Protein AF-A0A7Y2GEB4-F1 (afdb_monomer)

pLDDT: mean 94.74, std 4.25, range [59.28, 98.81]

Foldseek 3Di:
DKWAFPVRQKIKDWDWFQQDPPDPVCVVVVVPGSLQFTFTWIWMDHDPTFTFTDTHGNVQFDDDPAKTTGHPWIWGDPVFKIKTFDFTFTDPPDTDTWTDIKIKGALAFAPDWDQQDPVSQKIKGFGGLWTKMAFDIPDPPRGGIGTDTDIDMDGDDDPVQFFPDKDWDWAADPFGIKIWIWTQTPVRDIDTFIWDAGSHHDIDTDDDDDDDDDD

Mean predicted aligned error: 3.61 Å

Sequence (215 aa):
MDGVSDDGQRALSVIGFIGSVFSPWYHWSGRGNPANHCCINVATYGPGGRFAMTDRGVSALRTSTDTFTVGPSSLHWTGRELVIDIDEISSLPLISRMRGRITVTPSAITAVELPLTPDGAHIWRPFAPVSDIRVDLNASGWQFDGHGYFDSNFGTRPLEHDFSYWTWGRYPTAKGATCFYDATRRDGSSLETAVAFTRDGQASHTEAPPRTPFK

Secondary structure (DSSP, 8-state):
-EEEETTSS-EEEEEEEES-TT-HHHHHTTT--GGGSEEEEEEEESTT--EE---B-GGGEEE-SSEEEETTEEEEE-SS-EEEEEEEE--TT---EEEEEEEEEES------EESSTTSSEEEEEEEEEEEEEEEESSTT-EEEEEEEEEEEEESS-HHHHEEEEEEEEEEETTEEEEEEEEEETTS-EEEEEEEEETT--EEE-PPPPP----

Nearest PDB structures (foldseek):
  4udg-assembly1_A  TM=2.375E-01  e=7.994E-01  uncultured organism
  7r7j-assembly1_A  TM=2.605E-01  e=1.753E+00  Escherichia coli K-12
  5aye-assembly1_B  TM=2.611E-01  e=3.843E+00  Ruminococcus albus 7 = DSM 20455
  1vkd-assembly1_A  TM=2.594E-01  e=4.453E+00  Thermotoga maritima MSB8
  9bde-assembly1_A  TM=1.468E-01  e=5.977E+00  Homo sapiens

Solvent-accessible surface area (backbone atoms only — not comparable to full-atom values): 11505 Å² total; per-residue (Å²): 61,37,37,34,30,77,84,67,65,39,36,39,40,39,45,82,34,72,39,34,88,84,36,66,65,34,58,74,64,69,59,79,57,33,55,50,23,21,24,57,33,39,39,38,43,48,97,88,48,43,40,25,67,62,76,33,42,49,91,36,55,48,76,57,100,47,37,46,32,44,66,77,22,35,40,34,53,74,90,69,36,41,40,32,43,43,53,46,60,26,38,83,97,57,70,44,78,44,36,35,41,35,39,38,38,49,62,24,74,37,90,57,70,44,61,74,38,98,84,52,45,32,34,43,28,52,37,14,65,34,20,40,24,41,38,44,37,77,49,94,91,41,63,45,53,29,47,17,34,38,57,50,74,53,60,82,63,67,64,78,75,50,37,78,45,72,50,74,50,76,44,81,48,100,67,26,21,39,37,39,44,35,33,37,33,65,89,73,52,74,42,79,47,28,37,37,33,35,46,81,31,52,74,43,80,48,87,66,79,81,92,70,82,88,130

Structure (mmCIF, N/CA/C/O backbone):
data_AF-A0A7Y2GEB4-F1
#
_entry.id   AF-A0A7Y2GEB4-F1
#
loop_
_atom_site.group_PDB
_atom_site.id
_atom_site.type_symbol
_atom_site.label_atom_id
_atom_site.label_alt_id
_atom_site.label_comp_id
_atom_site.label_asym_id
_atom_site.label_entity_id
_atom_site.label_seq_id
_atom_site.pdbx_PDB_ins_code
_atom_site.Cartn_x
_atom_site.Cartn_y
_atom_site.Cartn_z
_atom_site.occupancy
_atom_site.B_iso_or_equiv
_atom_site.auth_seq_id
_atom_site.auth_comp_id
_atom_site.auth_asym_id
_atom_site.auth_atom_id
_atom_site.pdbx_PDB_model_num
ATOM 1 N N . MET A 1 1 ? -2.694 -0.456 -0.017 1.00 94.88 1 MET A N 1
ATOM 2 C CA . MET A 1 1 ? -3.715 0.470 -0.546 1.00 94.88 1 MET A CA 1
ATOM 3 C C . MET A 1 1 ? -3.505 1.830 0.063 1.00 94.88 1 MET A C 1
ATOM 5 O O . MET A 1 1 ? -3.276 1.921 1.262 1.00 94.88 1 MET A O 1
ATOM 9 N N . ASP A 1 2 ? -3.609 2.872 -0.749 1.00 95.44 2 ASP A N 1
ATOM 10 C CA . ASP A 1 2 ? -3.230 4.226 -0.357 1.00 95.44 2 ASP A CA 1
ATOM 11 C C . ASP A 1 2 ? -4.291 5.223 -0.814 1.00 95.44 2 ASP A C 1
ATOM 13 O O . ASP A 1 2 ? -5.087 4.933 -1.712 1.00 95.44 2 ASP A O 1
ATOM 17 N N . GLY A 1 3 ? -4.300 6.406 -0.208 1.00 95.81 3 GLY A N 1
ATOM 18 C CA . GLY A 1 3 ? -5.205 7.472 -0.604 1.00 95.81 3 GLY A CA 1
ATOM 19 C C . GLY A 1 3 ? -4.699 8.860 -0.250 1.00 95.81 3 GLY A C 1
ATOM 20 O O . GLY A 1 3 ? -3.959 9.026 0.718 1.00 95.81 3 GLY A O 1
ATOM 21 N N . VAL A 1 4 ? -5.119 9.851 -1.033 1.00 96.38 4 VAL A N 1
ATOM 22 C CA . VAL A 1 4 ? -4.819 11.279 -0.844 1.00 96.38 4 VAL A CA 1
ATOM 23 C C . VAL A 1 4 ? -6.125 12.062 -0.947 1.00 96.38 4 VAL A C 1
ATOM 25 O O . VAL A 1 4 ? -6.916 11.787 -1.847 1.00 96.38 4 VAL A O 1
ATOM 28 N N . SER A 1 5 ? -6.363 13.002 -0.031 1.00 97.06 5 SER A N 1
ATOM 29 C CA . SER A 1 5 ? -7.554 13.859 -0.048 1.00 97.06 5 SER A CA 1
ATOM 30 C C . SER A 1 5 ? -7.578 14.789 -1.259 1.00 97.06 5 SER A C 1
ATOM 32 O O . SER A 1 5 ? -6.526 15.163 -1.781 1.00 97.06 5 SER A O 1
ATOM 34 N N . ASP A 1 6 ? -8.773 15.216 -1.671 1.00 95.81 6 ASP A N 1
ATOM 35 C CA . ASP A 1 6 ? -8.945 16.138 -2.807 1.00 95.81 6 ASP A CA 1
ATOM 36 C C . ASP A 1 6 ? -8.193 17.472 -2.632 1.00 95.81 6 ASP A C 1
ATOM 38 O O . ASP A 1 6 ? -7.710 18.059 -3.599 1.00 95.81 6 ASP A O 1
ATOM 42 N N . ASP A 1 7 ? -8.052 17.943 -1.391 1.00 94.94 7 ASP A N 1
ATOM 43 C CA . ASP A 1 7 ? -7.307 19.160 -1.041 1.00 94.94 7 ASP A CA 1
ATOM 44 C C . ASP A 1 7 ? -5.786 18.941 -0.877 1.00 94.94 7 ASP A C 1
ATOM 46 O O . ASP A 1 7 ? -5.035 19.885 -0.603 1.00 94.94 7 ASP A O 1
ATOM 50 N N . GLY A 1 8 ? -5.321 17.693 -1.005 1.00 94.12 8 GLY A N 1
ATOM 51 C CA . GLY A 1 8 ? -3.924 17.291 -0.847 1.00 94.12 8 GLY A CA 1
ATOM 52 C C . GLY A 1 8 ? -3.350 17.450 0.566 1.00 94.12 8 GLY A C 1
ATOM 53 O O . GLY A 1 8 ? -2.144 17.289 0.746 1.00 94.12 8 GLY A O 1
ATOM 54 N N . GLN A 1 9 ? -4.166 17.775 1.575 1.00 95.31 9 GLN A N 1
ATOM 55 C CA . GLN A 1 9 ? -3.701 18.015 2.949 1.00 95.31 9 GLN A CA 1
ATOM 56 C C . GLN A 1 9 ? -3.575 16.733 3.779 1.00 95.31 9 GLN A C 1
ATOM 58 O O . GLN A 1 9 ? -2.906 16.722 4.820 1.00 95.31 9 GLN A O 1
ATOM 63 N N . ARG A 1 10 ? -4.237 15.655 3.348 1.00 96.69 10 ARG A N 1
ATOM 64 C CA . ARG A 1 10 ? -4.284 14.362 4.029 1.00 96.69 10 ARG A CA 1
ATOM 65 C C . ARG A 1 10 ? -3.887 13.249 3.080 1.00 96.69 10 ARG A C 1
ATOM 67 O O . ARG A 1 10 ? -4.240 13.249 1.906 1.00 96.69 10 ARG A O 1
ATOM 74 N N . ALA A 1 11 ? -3.202 12.255 3.625 1.00 97.12 11 ALA A N 1
ATOM 75 C CA . ALA A 1 11 ? -3.007 10.987 2.946 1.00 97.12 11 ALA A CA 1
ATOM 76 C C . ALA A 1 11 ? -3.029 9.838 3.950 1.00 97.12 11 ALA A C 1
ATOM 78 O O . ALA A 1 11 ? -2.872 10.044 5.157 1.00 97.12 11 ALA A O 1
ATOM 79 N N . LEU A 1 12 ? -3.201 8.620 3.454 1.00 97.25 12 LEU A N 1
ATOM 80 C CA . LEU A 1 12 ? -3.039 7.409 4.241 1.00 97.25 12 LEU A CA 1
ATOM 81 C C . LEU A 1 12 ? -2.490 6.266 3.396 1.00 97.25 12 LEU A C 1
ATOM 83 O O . LEU A 1 12 ? -2.660 6.244 2.180 1.00 97.25 12 LEU A O 1
ATOM 87 N N . SER A 1 13 ? -1.879 5.304 4.076 1.00 97.44 13 SER A N 1
ATOM 88 C CA . SER A 1 13 ? -1.519 3.998 3.540 1.00 97.44 13 SER A CA 1
ATOM 89 C C . SER A 1 13 ? -2.001 2.923 4.504 1.00 97.44 13 SER A C 1
ATOM 91 O O . SER A 1 13 ? -1.844 3.049 5.722 1.00 97.44 13 SER A O 1
ATOM 93 N N . VAL A 1 14 ? -2.606 1.873 3.961 1.00 98.19 14 VAL A N 1
ATOM 94 C CA . VAL A 1 14 ? -2.968 0.660 4.687 1.00 98.19 14 VAL A CA 1
ATOM 95 C C . VAL A 1 14 ? -2.368 -0.537 3.970 1.00 98.19 14 VAL A C 1
ATOM 97 O O . VAL A 1 14 ? -2.475 -0.660 2.750 1.00 98.19 14 VAL A O 1
ATOM 100 N N . ILE A 1 15 ? -1.752 -1.446 4.720 1.00 97.75 15 ILE A N 1
ATOM 101 C CA . ILE A 1 15 ? -1.188 -2.677 4.165 1.00 97.75 15 ILE A CA 1
ATOM 102 C C . ILE A 1 15 ? -1.583 -3.857 5.047 1.00 97.75 15 ILE A C 1
ATOM 104 O O . ILE A 1 15 ? -1.230 -3.907 6.225 1.00 97.75 15 ILE A O 1
ATOM 108 N N . GLY A 1 16 ? -2.310 -4.814 4.471 1.00 97.56 16 GLY A N 1
ATOM 109 C CA . GLY A 1 16 ? -2.562 -6.110 5.094 1.00 97.56 16 GLY A CA 1
ATOM 110 C C . GLY A 1 16 ? -1.404 -7.066 4.817 1.00 97.56 16 GLY A C 1
ATOM 111 O O . GLY A 1 16 ? -1.123 -7.371 3.662 1.00 97.56 16 GLY A O 1
ATOM 112 N N . PHE A 1 17 ? -0.737 -7.539 5.866 1.00 96.31 17 PHE A N 1
ATOM 113 C CA . PHE A 1 17 ? 0.411 -8.436 5.763 1.00 96.31 17 PHE A CA 1
ATOM 114 C C . PHE A 1 17 ? 0.108 -9.832 6.307 1.00 96.31 17 PHE A C 1
ATOM 116 O O . PHE A 1 17 ? -0.370 -9.985 7.433 1.00 96.31 17 PHE A O 1
ATOM 123 N N . ILE A 1 18 ? 0.518 -10.848 5.546 1.00 95.62 18 ILE A N 1
ATOM 124 C CA . ILE A 1 18 ? 0.820 -12.190 6.051 1.00 95.62 18 ILE A CA 1
ATOM 125 C C . ILE A 1 18 ? 2.338 -12.344 5.968 1.00 95.62 18 ILE A C 1
ATOM 127 O O . ILE A 1 18 ? 2.884 -12.417 4.873 1.00 95.62 18 ILE A O 1
ATOM 131 N N . GLY A 1 19 ? 3.023 -12.332 7.113 1.00 93.75 19 GLY A N 1
ATOM 132 C CA . GLY A 1 19 ? 4.483 -12.261 7.163 1.00 93.75 19 GLY A CA 1
ATOM 133 C C . GLY A 1 19 ? 4.992 -10.857 6.856 1.00 93.75 19 GLY A C 1
ATOM 134 O O . GLY A 1 19 ? 5.603 -10.621 5.816 1.00 93.75 19 GLY A O 1
ATOM 135 N N . SER A 1 20 ? 4.739 -9.908 7.758 1.00 91.12 20 SER A N 1
ATOM 136 C CA . SER A 1 20 ? 5.159 -8.517 7.565 1.00 91.12 20 SER A CA 1
ATOM 137 C C . SER A 1 20 ? 6.674 -8.401 7.391 1.00 91.12 20 SER A C 1
ATOM 139 O O . SER A 1 20 ? 7.453 -8.732 8.288 1.00 91.12 20 SER A O 1
ATOM 141 N N . VAL A 1 21 ? 7.110 -7.868 6.248 1.00 89.00 21 VAL A N 1
ATOM 142 C CA . VAL A 1 21 ? 8.533 -7.608 5.969 1.00 89.00 21 VAL A CA 1
ATOM 143 C C . VAL A 1 21 ? 9.134 -6.561 6.910 1.00 89.00 21 VAL A C 1
ATOM 145 O O . VAL A 1 21 ? 10.347 -6.545 7.098 1.00 89.00 21 VAL A O 1
ATOM 148 N N . PHE A 1 22 ? 8.286 -5.752 7.552 1.00 90.25 22 PHE A N 1
ATOM 149 C CA . PHE A 1 22 ? 8.663 -4.752 8.551 1.00 90.25 22 PHE A CA 1
ATOM 150 C C . PHE A 1 22 ? 8.720 -5.304 9.982 1.00 90.25 22 PHE A C 1
ATOM 152 O O . PHE A 1 22 ? 9.087 -4.576 10.902 1.00 90.25 22 PHE A O 1
ATOM 159 N N . SER A 1 23 ? 8.337 -6.566 10.198 1.00 93.12 23 SER A N 1
ATOM 160 C CA . SER A 1 23 ? 8.341 -7.171 11.527 1.00 93.12 23 SER A CA 1
ATOM 161 C C . SER A 1 23 ? 9.744 -7.644 11.926 1.00 93.12 23 SER A C 1
ATOM 163 O O . SER A 1 23 ? 10.266 -8.588 11.318 1.00 93.12 23 SER A O 1
ATOM 165 N N . PRO A 1 24 ? 10.355 -7.067 12.982 1.00 92.56 24 PRO A N 1
ATOM 166 C CA . PRO A 1 24 ? 11.613 -7.586 13.513 1.00 92.56 24 PRO A CA 1
ATOM 167 C C . PRO A 1 24 ? 11.435 -8.996 14.092 1.00 92.56 24 PRO A C 1
ATOM 169 O O . PRO A 1 24 ? 12.332 -9.824 13.974 1.00 92.56 24 PRO A O 1
ATOM 172 N N . TRP A 1 25 ? 10.258 -9.307 14.645 1.00 93.69 25 TRP A N 1
ATOM 173 C CA . TRP A 1 25 ? 9.939 -10.628 15.191 1.00 93.69 25 TRP A CA 1
ATOM 174 C C . TRP A 1 25 ? 9.885 -11.692 14.099 1.00 93.69 25 TRP A C 1
ATOM 176 O O . TRP A 1 25 ? 10.432 -12.779 14.277 1.00 93.69 25 TRP A O 1
ATOM 186 N N . TYR A 1 26 ? 9.296 -11.363 12.946 1.00 94.50 26 TYR A N 1
ATOM 187 C CA . TYR A 1 26 ? 9.274 -12.280 11.812 1.00 94.50 26 TYR A CA 1
ATOM 188 C C . TYR A 1 26 ? 10.685 -12.561 11.297 1.00 94.50 26 TYR A C 1
ATOM 190 O O . TYR A 1 26 ? 11.033 -13.718 11.056 1.00 94.50 26 TYR A O 1
ATOM 198 N N . HIS A 1 27 ? 11.518 -11.522 11.193 1.00 92.31 27 HIS A N 1
ATOM 199 C CA . HIS A 1 27 ? 12.923 -11.674 10.830 1.00 92.31 27 HIS A CA 1
ATOM 200 C C . HIS A 1 27 ? 13.677 -12.564 11.834 1.00 92.31 27 HIS A C 1
ATOM 202 O O . HIS A 1 27 ? 14.289 -13.552 11.432 1.00 92.31 27 HIS A O 1
ATOM 208 N N . TRP A 1 28 ? 13.569 -12.287 13.137 1.00 93.75 28 TRP A N 1
ATOM 209 C CA . TRP A 1 28 ? 14.227 -13.075 14.188 1.00 93.75 28 TRP A CA 1
ATOM 210 C C . TRP A 1 28 ? 13.721 -14.517 14.294 1.00 93.75 28 TRP A C 1
ATOM 212 O O . TRP A 1 28 ? 14.479 -15.392 14.700 1.00 93.75 28 TRP A O 1
ATOM 222 N N . SER A 1 29 ? 12.482 -14.795 13.879 1.00 93.56 29 SER A N 1
ATOM 223 C CA . SER A 1 29 ? 11.954 -16.165 13.785 1.00 93.56 29 SER A CA 1
ATOM 224 C C . SER A 1 29 ? 12.562 -16.992 12.638 1.00 93.56 29 SER A C 1
ATOM 226 O O . SER A 1 29 ? 12.236 -18.169 12.492 1.00 93.56 29 SER A O 1
ATOM 228 N N . GLY A 1 30 ? 13.398 -16.387 11.784 1.00 91.69 30 GLY A N 1
ATOM 229 C CA . GLY A 1 30 ? 13.926 -17.022 10.571 1.00 91.69 30 GLY A CA 1
ATOM 230 C C . GLY A 1 30 ? 12.908 -17.107 9.430 1.00 91.69 30 GLY A C 1
ATOM 231 O O . GLY A 1 30 ? 13.087 -17.880 8.495 1.00 91.69 30 GLY A O 1
ATOM 232 N N . ARG A 1 31 ? 11.822 -16.330 9.508 1.00 89.69 31 ARG A N 1
ATOM 233 C CA . ARG A 1 31 ? 10.742 -16.238 8.516 1.00 89.69 31 ARG A CA 1
ATOM 234 C C . ARG A 1 31 ? 9.957 -17.525 8.209 1.00 89.69 31 ARG A C 1
ATOM 236 O O . ARG A 1 31 ? 9.220 -17.571 7.224 1.00 89.69 31 ARG A O 1
ATOM 243 N N . GLY A 1 32 ? 10.035 -18.539 9.070 1.00 90.38 32 GLY A N 1
ATOM 244 C CA . GLY A 1 32 ? 9.458 -19.863 8.800 1.00 90.38 32 GLY A CA 1
ATOM 245 C C . GLY A 1 32 ? 7.924 -19.946 8.808 1.00 90.38 32 GLY A C 1
ATOM 246 O O . GLY A 1 32 ? 7.364 -20.792 8.117 1.00 90.38 32 GLY A O 1
ATOM 247 N N . ASN A 1 33 ? 7.228 -19.085 9.561 1.00 93.81 33 ASN A N 1
ATOM 248 C CA . ASN A 1 33 ? 5.761 -19.085 9.634 1.00 93.81 33 ASN A CA 1
ATOM 249 C C . ASN A 1 33 ? 5.189 -17.660 9.481 1.00 93.81 33 ASN A C 1
ATOM 251 O O . ASN A 1 33 ? 5.021 -16.963 10.485 1.00 93.81 33 ASN A O 1
ATOM 255 N N . PRO A 1 34 ? 4.871 -17.207 8.252 1.00 93.62 34 PRO A N 1
ATOM 256 C CA . PRO A 1 34 ? 4.372 -15.850 8.013 1.00 93.62 34 PRO A CA 1
ATOM 257 C C . PRO A 1 34 ? 3.005 -15.589 8.661 1.00 93.62 34 PRO A C 1
ATOM 259 O O . PRO A 1 34 ? 2.732 -14.469 9.091 1.00 93.62 34 PRO A O 1
ATOM 262 N N . ALA A 1 35 ? 2.166 -16.619 8.813 1.00 96.06 35 ALA A N 1
ATOM 263 C CA . ALA A 1 35 ? 0.872 -16.495 9.485 1.00 96.06 35 ALA A CA 1
ATOM 264 C C . ALA A 1 35 ? 1.006 -16.158 10.980 1.00 96.06 35 ALA A C 1
ATOM 266 O O . ALA A 1 35 ? 0.033 -15.749 11.605 1.00 96.06 35 ALA A O 1
ATOM 267 N N . ASN A 1 36 ? 2.199 -16.321 11.563 1.00 96.88 36 ASN A N 1
ATOM 268 C CA . ASN A 1 36 ? 2.475 -15.933 12.941 1.00 96.88 36 ASN A CA 1
ATOM 269 C C . ASN A 1 36 ? 2.976 -14.487 13.096 1.00 96.88 36 ASN A C 1
ATOM 271 O O . ASN A 1 36 ? 3.344 -14.100 14.200 1.00 96.88 36 ASN A O 1
ATOM 275 N N . HIS A 1 37 ? 3.008 -13.719 12.005 1.00 96.69 37 HIS A N 1
ATOM 276 C CA . HIS A 1 37 ? 3.501 -12.343 11.962 1.00 96.69 37 HIS A CA 1
ATOM 277 C C . HIS A 1 37 ? 2.661 -11.501 10.995 1.00 96.69 37 HIS A C 1
ATOM 279 O O . HIS A 1 37 ? 3.137 -10.981 9.980 1.00 96.69 37 HIS A O 1
ATOM 285 N N . CYS A 1 38 ? 1.364 -11.433 11.283 1.00 97.38 38 CYS A N 1
ATOM 286 C CA . CYS A 1 38 ? 0.379 -10.700 10.500 1.00 97.38 38 CYS A CA 1
ATOM 287 C C . CYS A 1 38 ? 0.116 -9.323 11.101 1.00 97.38 38 CYS A C 1
ATOM 289 O O . CYS A 1 38 ? 0.099 -9.160 12.320 1.00 97.38 38 CYS A O 1
ATOM 291 N N . CYS A 1 39 ? -0.170 -8.337 10.259 1.00 97.38 39 CYS A N 1
ATOM 292 C CA . CYS A 1 39 ? -0.645 -7.037 10.719 1.00 97.38 39 CYS A CA 1
ATOM 293 C C . CYS A 1 39 ? -1.512 -6.357 9.660 1.00 97.38 39 CYS A C 1
ATOM 295 O O . CYS A 1 39 ? -1.447 -6.686 8.477 1.00 97.38 39 CYS A O 1
ATOM 297 N N . ILE A 1 40 ? -2.315 -5.392 10.099 1.00 98.12 40 ILE A N 1
ATOM 298 C CA . ILE A 1 40 ? -2.856 -4.346 9.234 1.00 98.12 40 ILE A CA 1
ATOM 299 C C . ILE A 1 40 ? -2.096 -3.082 9.622 1.00 98.12 40 ILE A C 1
ATOM 301 O O . ILE A 1 40 ? -2.335 -2.497 10.676 1.00 98.12 40 ILE A O 1
ATOM 305 N N . ASN A 1 41 ? -1.092 -2.741 8.818 1.00 97.44 41 ASN A N 1
ATOM 306 C CA . ASN A 1 41 ? -0.324 -1.516 8.984 1.00 97.44 41 ASN A CA 1
ATOM 307 C C . ASN A 1 41 ? -1.193 -0.341 8.527 1.00 97.44 41 ASN A C 1
ATOM 309 O O . ASN A 1 41 ? -1.762 -0.415 7.442 1.00 97.44 41 ASN A O 1
ATOM 313 N N . VAL A 1 42 ? -1.297 0.711 9.337 1.00 97.56 42 VAL A N 1
ATOM 314 C CA . VAL A 1 42 ? -2.015 1.946 9.014 1.00 97.56 42 VAL A CA 1
ATOM 315 C C . VAL A 1 42 ? -1.092 3.127 9.269 1.00 97.56 42 VAL A C 1
ATOM 317 O O . VAL A 1 42 ? -0.704 3.384 10.408 1.00 97.56 42 VAL A O 1
ATOM 320 N N . ALA A 1 43 ? -0.789 3.883 8.224 1.00 97.12 43 ALA A N 1
ATOM 321 C CA . ALA A 1 43 ? -0.069 5.143 8.303 1.00 97.12 43 ALA A CA 1
ATOM 322 C C . ALA A 1 43 ? -0.973 6.272 7.812 1.00 97.12 43 ALA A C 1
ATOM 324 O O . ALA A 1 43 ? -1.602 6.156 6.763 1.00 97.12 43 ALA A O 1
ATOM 325 N N . THR A 1 44 ? -1.033 7.372 8.552 1.00 97.00 44 THR A N 1
ATOM 326 C CA . THR A 1 44 ? -1.762 8.571 8.149 1.00 97.00 44 THR A CA 1
ATOM 327 C C . THR A 1 44 ? -0.841 9.787 8.147 1.00 97.00 44 THR A C 1
ATOM 329 O O . THR A 1 44 ? 0.009 9.944 9.025 1.00 97.00 44 THR A O 1
ATOM 332 N N . TYR A 1 45 ? -1.003 10.657 7.152 1.00 96.06 45 TYR A N 1
ATOM 333 C CA . TYR A 1 45 ? -0.095 11.763 6.851 1.00 96.06 45 TYR A CA 1
ATOM 334 C C . TYR A 1 45 ? -0.820 13.115 6.861 1.00 96.06 45 TYR A C 1
ATOM 336 O O . TYR A 1 45 ? -2.000 13.216 6.515 1.00 96.06 45 TYR A O 1
ATOM 344 N N . GLY A 1 46 ? -0.095 14.160 7.268 1.00 94.69 46 GLY A N 1
ATOM 345 C CA . GLY A 1 46 ? -0.612 15.509 7.522 1.00 94.69 46 GLY A CA 1
ATOM 346 C C . GLY A 1 46 ? -0.686 15.839 9.024 1.00 94.69 46 GLY A C 1
ATOM 347 O O . GLY A 1 46 ? -0.316 15.011 9.862 1.00 94.69 46 GLY A O 1
ATOM 348 N N . PRO A 1 47 ? -1.159 17.041 9.406 1.00 93.38 47 PRO A N 1
ATOM 349 C CA . PRO A 1 47 ? -1.272 17.463 10.807 1.00 93.38 47 PRO A CA 1
ATOM 350 C C . PRO A 1 47 ? -1.987 16.447 11.720 1.00 93.38 47 PRO A C 1
ATOM 352 O O . PRO A 1 47 ? -3.174 16.180 11.545 1.00 93.38 47 PRO A O 1
ATOM 355 N N . GLY A 1 48 ? -1.286 15.886 12.708 1.00 92.50 48 GLY A N 1
ATOM 356 C CA . GLY A 1 48 ? -1.845 14.856 13.598 1.00 92.50 48 GLY A CA 1
ATOM 357 C C . GLY A 1 48 ? -1.830 13.431 13.027 1.00 92.50 48 GLY A C 1
ATOM 358 O O . GLY A 1 48 ? -2.619 12.599 13.479 1.00 92.50 48 GLY A O 1
ATOM 359 N N . GLY A 1 49 ? -0.967 13.171 12.037 1.00 94.94 49 GLY A N 1
ATOM 360 C CA . GLY A 1 49 ? -0.685 11.849 11.473 1.00 94.94 49 GLY A CA 1
ATOM 361 C C . GLY A 1 49 ? -0.293 10.809 12.522 1.00 94.94 49 GLY A C 1
ATOM 362 O O . GLY A 1 49 ? 0.254 11.136 13.579 1.00 94.94 49 GLY A O 1
ATOM 363 N N . ARG A 1 50 ? -0.617 9.547 12.243 1.00 95.88 50 ARG A N 1
ATOM 364 C CA . ARG A 1 50 ? -0.436 8.411 13.153 1.00 95.88 50 ARG A CA 1
ATOM 365 C C . ARG A 1 50 ? 0.082 7.202 12.391 1.00 95.88 50 ARG A C 1
ATOM 367 O O . ARG A 1 50 ? -0.102 7.088 11.185 1.00 95.88 50 ARG A O 1
ATOM 374 N N . PHE A 1 51 ? 0.693 6.284 13.123 1.00 96.88 51 PHE A N 1
ATOM 375 C CA . PHE A 1 51 ? 1.176 5.018 12.594 1.00 96.88 51 PHE A CA 1
ATOM 376 C C . PHE A 1 51 ? 0.751 3.888 13.522 1.00 96.88 51 PHE A C 1
ATOM 378 O O . PHE A 1 51 ? 0.887 4.025 14.735 1.00 96.88 51 PHE A O 1
ATOM 385 N N . ALA A 1 52 ? 0.253 2.784 12.980 1.00 96.81 52 ALA A N 1
ATOM 386 C CA . ALA A 1 52 ? -0.059 1.573 13.723 1.00 96.81 52 ALA A CA 1
ATOM 387 C C . ALA A 1 52 ? 0.417 0.350 12.940 1.00 96.81 52 ALA A C 1
ATOM 389 O O . ALA A 1 52 ? 0.122 0.206 11.760 1.00 96.81 52 ALA A O 1
ATOM 390 N N . MET A 1 53 ? 1.137 -0.547 13.610 1.00 95.62 53 MET A N 1
ATOM 391 C CA . MET A 1 53 ? 1.591 -1.812 13.034 1.00 95.62 53 MET A CA 1
ATOM 392 C C . MET A 1 53 ? 1.732 -2.849 14.147 1.00 95.62 53 MET A C 1
ATOM 394 O O . MET A 1 53 ? 2.832 -3.175 14.593 1.00 95.62 53 MET A O 1
ATOM 398 N N . THR A 1 54 ? 0.603 -3.335 14.655 1.00 95.88 54 THR A N 1
ATOM 399 C CA . THR A 1 54 ? 0.609 -4.393 15.668 1.00 95.88 54 THR A CA 1
ATOM 400 C C . THR A 1 54 ? 0.859 -5.744 15.001 1.00 95.88 54 THR A C 1
ATOM 402 O O . THR A 1 54 ? 0.009 -6.234 14.260 1.00 95.88 54 THR A O 1
ATOM 405 N N . ASP A 1 55 ? 2.024 -6.337 15.269 1.00 95.94 55 ASP A N 1
ATOM 406 C CA . ASP A 1 55 ? 2.354 -7.712 14.878 1.00 95.94 55 ASP A CA 1
ATOM 407 C C . ASP A 1 55 ? 1.501 -8.702 15.681 1.00 95.94 55 ASP A C 1
ATOM 409 O O . ASP A 1 55 ? 1.399 -8.598 16.908 1.00 95.94 55 ASP A O 1
ATOM 413 N N . ARG A 1 56 ? 0.836 -9.628 14.990 1.00 97.12 56 ARG A N 1
ATOM 414 C CA . ARG A 1 56 ? -0.070 -10.610 15.586 1.00 97.12 56 ARG A CA 1
ATOM 415 C C . ARG A 1 56 ? 0.229 -12.016 15.079 1.00 97.12 56 ARG A C 1
ATOM 417 O O . ARG A 1 56 ? 0.566 -12.219 13.916 1.00 97.12 56 ARG A O 1
ATOM 424 N N . GLY A 1 57 ? 0.033 -12.984 15.971 1.00 97.19 57 GLY A N 1
ATOM 425 C CA . GLY A 1 57 ? 0.205 -14.405 15.684 1.00 97.19 57 GLY A CA 1
ATOM 426 C C . GLY A 1 57 ? -0.967 -15.048 14.940 1.00 97.19 57 GLY A C 1
ATOM 427 O O . GLY A 1 57 ? -2.014 -14.434 14.724 1.00 97.19 57 GLY A O 1
ATOM 428 N N . VAL A 1 58 ? -0.812 -16.344 14.646 1.00 97.38 58 VAL A N 1
ATOM 429 C CA . VAL A 1 58 ? -1.759 -17.161 13.854 1.00 97.38 58 VAL A CA 1
ATOM 430 C C . VAL A 1 58 ? -3.193 -17.083 14.378 1.00 97.38 58 VAL A C 1
ATOM 432 O O . VAL A 1 58 ? -4.150 -17.060 13.607 1.00 97.38 58 VAL A O 1
ATOM 435 N N . SER A 1 59 ? -3.367 -17.012 15.700 1.00 97.75 59 SER A N 1
ATOM 436 C CA . SER A 1 59 ? -4.688 -16.972 16.334 1.00 97.75 59 SER A CA 1
ATOM 437 C C . SER A 1 59 ? -5.534 -15.774 15.895 1.00 97.75 59 SER A C 1
ATOM 439 O O . SER A 1 59 ? -6.760 -15.897 15.866 1.00 97.75 59 SER A O 1
ATOM 441 N N . ALA A 1 60 ? -4.896 -14.666 15.507 1.00 97.94 60 ALA A N 1
ATOM 442 C CA . ALA A 1 60 ? -5.539 -13.429 15.084 1.00 97.94 60 ALA A CA 1
ATOM 443 C C . ALA A 1 60 ? -5.844 -13.367 13.577 1.00 97.94 60 ALA A C 1
ATOM 445 O O . ALA A 1 60 ? -6.568 -12.464 13.166 1.00 97.94 60 ALA A O 1
ATOM 446 N N . LEU A 1 61 ? -5.308 -14.284 12.764 1.00 98.50 61 LEU A N 1
ATOM 447 C CA . LEU A 1 61 ? -5.497 -14.293 11.312 1.00 98.50 61 LEU A CA 1
ATOM 448 C C . LEU A 1 61 ? -6.747 -15.091 10.926 1.00 98.50 61 LEU A C 1
ATOM 450 O O . LEU A 1 61 ? -6.894 -16.258 11.300 1.00 98.50 61 LEU A O 1
ATOM 454 N N . ARG A 1 62 ? -7.633 -14.493 10.129 1.00 98.38 62 ARG A N 1
ATOM 455 C CA . ARG A 1 62 ? -8.721 -15.196 9.434 1.00 98.38 62 ARG A CA 1
ATOM 456 C C . ARG A 1 62 ? -8.789 -14.722 7.989 1.00 98.38 62 ARG A C 1
ATOM 458 O O . ARG A 1 62 ? -8.760 -13.521 7.735 1.00 98.38 62 ARG A O 1
ATOM 465 N N . THR A 1 63 ? -8.893 -15.664 7.060 1.00 97.25 63 THR A N 1
ATOM 466 C CA . THR A 1 63 ? -8.985 -15.383 5.627 1.00 97.25 63 THR A CA 1
ATOM 467 C C . THR A 1 63 ? -10.145 -16.150 5.009 1.00 97.25 63 THR A C 1
ATOM 469 O O . THR A 1 63 ? -10.436 -17.287 5.380 1.00 97.25 63 THR A O 1
ATOM 472 N N . SER A 1 64 ? -10.819 -15.503 4.073 1.00 97.44 64 SER A N 1
ATOM 473 C CA . SER A 1 64 ? -11.765 -16.096 3.134 1.00 97.44 64 SER A CA 1
ATOM 474 C C . SER A 1 64 ? -11.470 -15.534 1.743 1.00 97.44 64 SER A C 1
ATOM 476 O O . SER A 1 64 ? -10.527 -14.760 1.574 1.00 97.44 64 SER A O 1
ATOM 478 N N . THR A 1 65 ? -12.269 -15.910 0.746 1.00 96.44 65 THR A N 1
ATOM 479 C CA . THR A 1 65 ? -12.154 -15.367 -0.615 1.00 96.44 65 THR A CA 1
ATOM 480 C C . THR A 1 65 ? -12.222 -13.840 -0.641 1.00 96.44 65 THR A C 1
ATOM 482 O O . THR A 1 65 ? -11.443 -13.206 -1.344 1.00 96.44 65 THR A O 1
ATOM 485 N N . ASP A 1 66 ? -13.114 -13.262 0.165 1.00 97.75 66 ASP A N 1
ATOM 486 C CA . ASP A 1 66 ? -13.443 -11.837 0.114 1.00 97.75 66 ASP A CA 1
ATOM 487 C C . ASP A 1 66 ? -13.062 -11.083 1.391 1.00 97.75 66 ASP A C 1
ATOM 489 O O . ASP A 1 66 ? -13.304 -9.884 1.485 1.00 97.75 66 ASP A O 1
ATOM 493 N N . THR A 1 67 ? -12.493 -11.751 2.399 1.00 98.38 67 THR A N 1
ATOM 494 C CA . THR A 1 67 ? -12.186 -11.119 3.688 1.00 98.38 67 THR A CA 1
ATOM 495 C C . THR A 1 67 ? -10.806 -11.503 4.196 1.00 98.38 67 THR A C 1
ATOM 497 O O . THR A 1 67 ? -10.454 -12.677 4.290 1.00 98.38 67 THR A O 1
ATOM 500 N N . PHE A 1 68 ? -10.053 -10.497 4.628 1.00 98.25 68 PHE A N 1
ATOM 501 C CA . PHE A 1 68 ? -8.793 -10.631 5.345 1.00 98.25 68 PHE A CA 1
ATOM 502 C C . PHE A 1 68 ? -8.915 -9.929 6.699 1.00 98.25 68 PHE A C 1
ATOM 504 O O . PHE A 1 68 ? -9.104 -8.719 6.760 1.00 98.25 68 PHE A O 1
ATOM 511 N N . THR A 1 69 ? -8.841 -10.680 7.796 1.00 98.75 69 THR A N 1
ATOM 512 C CA . THR A 1 69 ? -8.974 -10.158 9.165 1.00 98.75 69 THR A CA 1
ATOM 513 C C . THR A 1 69 ? -7.712 -10.444 9.961 1.00 98.75 69 THR A C 1
ATOM 515 O O . THR A 1 69 ? -7.219 -11.575 9.965 1.00 98.75 69 THR A O 1
ATOM 518 N N . VAL A 1 70 ? -7.220 -9.425 10.668 1.00 98.56 70 VAL A N 1
ATOM 519 C CA . VAL A 1 70 ? -6.089 -9.541 11.591 1.00 98.56 70 VAL A CA 1
ATOM 520 C C . VAL A 1 70 ? -6.446 -8.863 12.906 1.00 98.56 70 VAL A C 1
ATOM 522 O O . VAL A 1 70 ? -6.419 -7.641 13.036 1.00 98.56 70 VAL A O 1
ATOM 525 N N . GLY A 1 71 ? -6.758 -9.679 13.911 1.00 97.81 71 GLY A N 1
ATOM 526 C CA . GLY A 1 71 ? -7.221 -9.196 15.206 1.00 97.81 71 GLY A CA 1
ATOM 527 C C . GLY A 1 71 ? -8.543 -8.429 15.061 1.00 97.81 71 GLY A C 1
ATOM 528 O O . GLY A 1 71 ? -9.513 -9.020 14.591 1.00 97.81 71 GLY A O 1
ATOM 529 N N . PRO A 1 72 ? -8.614 -7.157 15.486 1.00 97.75 72 PRO A N 1
ATOM 530 C CA . PRO A 1 72 ? -9.849 -6.372 15.453 1.00 97.75 72 PRO A CA 1
ATOM 531 C C . PRO A 1 72 ? -10.101 -5.651 14.113 1.00 97.75 72 PRO A C 1
ATOM 533 O O . PRO A 1 72 ? -11.197 -5.138 13.908 1.00 97.75 72 PRO A O 1
ATOM 536 N N . SER A 1 73 ? -9.110 -5.609 13.216 1.00 98.62 73 SER A N 1
ATOM 537 C CA . SER A 1 73 ? -9.188 -4.904 11.930 1.00 98.62 73 SER A CA 1
ATOM 538 C C . SER A 1 73 ? -9.421 -5.884 10.776 1.00 98.62 73 SER A C 1
ATOM 540 O O . SER A 1 73 ? -8.992 -7.043 10.831 1.00 98.62 73 SER A O 1
ATOM 542 N N . SER A 1 74 ? -10.072 -5.427 9.704 1.00 98.69 74 SER A N 1
ATOM 543 C CA . SER A 1 74 ? -10.367 -6.266 8.538 1.00 98.69 74 SER A CA 1
ATOM 544 C C . SER A 1 74 ? -10.423 -5.496 7.220 1.00 98.69 74 SER A C 1
ATOM 546 O O . SER A 1 74 ? -10.673 -4.294 7.189 1.00 98.69 74 SER A O 1
ATOM 548 N N . LEU A 1 75 ? -10.182 -6.215 6.128 1.00 98.62 75 LEU A N 1
ATOM 549 C CA . LEU A 1 75 ? -10.383 -5.805 4.744 1.00 98.62 75 LEU A CA 1
ATOM 550 C C . LEU A 1 75 ? -11.442 -6.742 4.154 1.00 98.62 75 LEU A C 1
ATOM 552 O O . LEU A 1 75 ? -11.290 -7.961 4.253 1.00 98.62 75 LEU A O 1
ATOM 556 N N . HIS A 1 76 ? -12.481 -6.197 3.533 1.00 98.69 76 HIS A N 1
ATOM 557 C CA . HIS A 1 76 ? -13.565 -6.955 2.924 1.00 98.69 76 HIS A CA 1
ATOM 558 C C . HIS A 1 76 ? -13.886 -6.434 1.522 1.00 98.69 76 HIS A C 1
ATOM 560 O O . HIS A 1 76 ? -14.193 -5.256 1.338 1.00 98.69 76 HIS A O 1
ATOM 566 N N . TRP A 1 77 ? -13.829 -7.314 0.529 1.00 98.31 77 TRP A N 1
ATOM 567 C CA . TRP A 1 77 ? -14.279 -7.039 -0.825 1.00 98.31 77 TRP A CA 1
ATOM 568 C C . TRP A 1 77 ? -15.771 -7.340 -0.950 1.00 98.31 77 TRP A C 1
ATOM 570 O O . TRP A 1 77 ? -16.224 -8.459 -0.745 1.00 98.31 77 TRP A O 1
ATOM 580 N N . THR A 1 78 ? -16.552 -6.336 -1.326 1.00 98.06 78 THR A N 1
ATOM 581 C CA . THR A 1 78 ? -18.018 -6.457 -1.438 1.00 98.06 78 THR A CA 1
ATOM 582 C C . THR A 1 78 ? -18.484 -6.956 -2.810 1.00 98.06 78 THR A C 1
ATOM 584 O O . THR A 1 78 ? -19.681 -6.982 -3.091 1.00 98.06 78 THR A O 1
ATOM 587 N N . GLY A 1 79 ? -17.551 -7.270 -3.714 1.00 96.38 79 GLY A N 1
ATOM 588 C CA . GLY A 1 79 ? -17.821 -7.449 -5.144 1.00 96.38 79 GLY A CA 1
ATOM 589 C C . GLY A 1 79 ? -17.685 -6.161 -5.964 1.00 96.38 79 GLY A C 1
ATOM 590 O O . GLY A 1 79 ? -17.569 -6.234 -7.185 1.00 96.38 79 GLY A O 1
ATOM 591 N N . ARG A 1 80 ? -17.668 -4.990 -5.312 1.00 96.88 80 ARG A N 1
ATOM 592 C CA . ARG A 1 80 ? -17.603 -3.675 -5.976 1.00 96.88 80 ARG A CA 1
ATOM 593 C C . ARG A 1 80 ? -16.582 -2.725 -5.358 1.00 96.88 80 ARG A C 1
ATOM 595 O O . ARG A 1 80 ? -15.907 -2.001 -6.077 1.00 96.88 80 ARG A O 1
ATOM 602 N N . GLU A 1 81 ? -16.499 -2.707 -4.038 1.00 98.19 81 GLU A N 1
ATOM 603 C CA . GLU A 1 81 ? -15.642 -1.813 -3.257 1.00 98.19 81 GLU A CA 1
ATOM 604 C C . GLU A 1 81 ? -14.904 -2.603 -2.173 1.00 98.19 81 GLU A C 1
ATOM 606 O O . GLU A 1 81 ? -15.405 -3.621 -1.677 1.00 98.19 81 GLU A O 1
ATOM 611 N N . LEU A 1 82 ? -13.715 -2.124 -1.809 1.00 98.56 82 LEU A N 1
ATOM 612 C CA . LEU A 1 82 ? -12.925 -2.645 -0.702 1.00 98.56 82 LEU A CA 1
ATOM 613 C C . LEU A 1 82 ? -13.245 -1.829 0.551 1.00 98.56 82 LEU A C 1
ATOM 615 O O . LEU A 1 82 ? -12.883 -0.656 0.649 1.00 98.56 82 LEU A O 1
ATOM 619 N N . VAL A 1 83 ? -13.909 -2.465 1.509 1.00 98.75 83 VAL A N 1
ATOM 620 C CA . VAL A 1 83 ? -14.242 -1.893 2.814 1.00 98.75 83 VAL A CA 1
ATOM 621 C C . VAL A 1 83 ? -13.188 -2.319 3.822 1.00 98.75 83 VAL A C 1
ATOM 623 O O . VAL A 1 83 ? -12.876 -3.497 3.954 1.00 98.75 83 VAL A O 1
ATOM 626 N N . ILE A 1 84 ? -12.628 -1.355 4.536 1.00 98.69 84 ILE A N 1
ATOM 627 C CA . ILE A 1 84 ? -11.529 -1.562 5.467 1.00 98.69 84 ILE A CA 1
ATOM 628 C C . ILE A 1 84 ? -11.974 -1.020 6.817 1.00 98.69 84 ILE A C 1
ATOM 630 O O . ILE A 1 84 ? -12.099 0.193 6.996 1.00 98.69 84 ILE A O 1
ATOM 634 N N . ASP A 1 85 ? -12.213 -1.918 7.762 1.00 98.75 85 ASP A N 1
ATOM 635 C CA . ASP A 1 85 ? -12.541 -1.564 9.137 1.00 98.75 85 ASP A CA 1
ATOM 636 C C . ASP A 1 85 ? -11.256 -1.585 9.973 1.00 98.75 85 ASP A C 1
ATOM 638 O O . ASP A 1 85 ? -10.579 -2.610 10.086 1.00 98.75 85 ASP A O 1
ATOM 642 N N . ILE A 1 86 ? -10.912 -0.431 10.541 1.00 98.50 86 ILE A N 1
ATOM 643 C CA . ILE A 1 86 ? -9.720 -0.224 11.363 1.00 98.50 86 ILE A CA 1
ATOM 644 C C . ILE A 1 86 ? -10.135 -0.174 12.835 1.00 98.50 86 ILE A C 1
ATOM 646 O O . ILE A 1 86 ? -11.062 0.556 13.190 1.00 98.50 86 ILE A O 1
ATOM 650 N N . ASP A 1 87 ? -9.419 -0.895 13.695 1.00 98.25 87 ASP A N 1
ATOM 651 C CA . ASP A 1 87 ? -9.439 -0.735 15.156 1.00 98.25 87 ASP A CA 1
ATOM 652 C C . ASP A 1 87 ? -8.052 -1.053 15.728 1.00 98.25 87 ASP A C 1
ATOM 654 O O . ASP A 1 87 ? -7.782 -2.110 16.292 1.00 98.25 87 ASP A O 1
ATOM 658 N N . GLU A 1 88 ? -7.132 -0.115 15.548 1.00 97.75 88 GLU A N 1
ATOM 659 C CA . GLU A 1 88 ? -5.740 -0.242 15.960 1.00 97.75 88 GLU A CA 1
ATOM 660 C C . GLU A 1 88 ? -5.369 0.775 17.047 1.00 97.75 88 GLU A C 1
ATOM 662 O O . GLU A 1 88 ? -6.105 1.716 17.367 1.00 97.75 88 GLU A O 1
ATOM 667 N N . ILE A 1 89 ? -4.187 0.585 17.632 1.00 96.69 89 ILE A N 1
ATOM 668 C CA . ILE A 1 89 ? -3.566 1.544 18.547 1.00 96.69 89 ILE A CA 1
ATOM 669 C C . ILE A 1 89 ? -2.317 2.098 17.868 1.00 96.69 89 ILE A C 1
ATOM 671 O O . ILE A 1 89 ? -1.454 1.337 17.431 1.00 96.69 89 ILE A O 1
ATOM 675 N N . SER A 1 90 ? -2.220 3.424 17.784 1.00 96.31 90 SER A N 1
ATOM 676 C CA . SER A 1 90 ? -1.063 4.082 17.187 1.00 96.31 90 SER A CA 1
ATOM 677 C C . SER A 1 90 ? 0.176 4.038 18.083 1.00 96.31 90 SER A C 1
ATOM 679 O O . SER A 1 90 ? 0.085 3.976 19.310 1.00 96.31 90 SER A O 1
ATOM 681 N N . SER A 1 91 ? 1.348 4.096 17.459 1.00 94.62 91 SER A N 1
ATOM 682 C CA . SER A 1 91 ? 2.648 4.192 18.111 1.00 94.62 91 SER A CA 1
ATOM 683 C C . SER A 1 91 ? 2.972 5.622 18.551 1.00 94.62 91 SER A C 1
ATOM 685 O O . SER A 1 91 ? 2.241 6.579 18.285 1.00 94.62 91 SER A O 1
ATOM 687 N N . LEU A 1 92 ? 4.133 5.780 19.190 1.00 92.00 92 LEU A N 1
ATOM 688 C CA . LEU A 1 92 ? 4.751 7.088 19.398 1.00 92.00 92 LEU A CA 1
ATOM 689 C C . LEU A 1 92 ? 4.896 7.854 18.064 1.00 92.00 92 LEU A C 1
ATOM 691 O O . LEU A 1 92 ? 5.058 7.218 17.018 1.00 92.00 92 LEU A O 1
ATOM 695 N N . PRO A 1 93 ? 4.856 9.200 18.089 1.00 88.62 93 PRO A N 1
ATOM 696 C CA . PRO A 1 93 ? 4.765 10.064 19.276 1.00 88.62 93 PRO A CA 1
ATOM 697 C C . PRO A 1 93 ? 3.339 10.268 19.818 1.00 88.62 93 PRO A C 1
ATOM 699 O O . PRO A 1 93 ? 3.182 10.828 20.898 1.00 88.62 93 PRO A O 1
ATOM 702 N N . LEU A 1 94 ? 2.303 9.814 19.107 1.00 89.25 94 LEU A N 1
ATOM 703 C CA . LEU A 1 94 ? 0.901 10.023 19.478 1.00 89.25 94 LEU A CA 1
ATOM 704 C C . LEU A 1 94 ? 0.195 8.679 19.663 1.00 89.25 94 LEU A C 1
ATOM 706 O O . LEU A 1 94 ? -0.372 8.144 18.714 1.00 89.25 94 LEU A O 1
ATOM 710 N N . ILE A 1 95 ? 0.195 8.147 20.886 1.00 94.75 95 ILE A N 1
ATOM 711 C CA . ILE A 1 95 ? -0.492 6.890 21.217 1.00 94.75 95 ILE A CA 1
ATOM 712 C C . ILE A 1 95 ? -1.983 7.168 21.413 1.00 94.75 95 ILE A C 1
ATOM 714 O O . ILE A 1 95 ? -2.384 7.890 22.324 1.00 94.75 95 ILE A O 1
ATOM 718 N N . SER A 1 96 ? -2.818 6.602 20.549 1.00 94.31 96 SER A N 1
ATOM 719 C CA . SER A 1 96 ? -4.266 6.806 20.557 1.00 94.31 96 SER A CA 1
ATOM 720 C C . SER A 1 96 ? -4.976 5.681 19.807 1.00 94.31 96 SER A C 1
ATOM 722 O O . SER A 1 96 ? -4.353 4.922 19.066 1.00 94.31 96 SER A O 1
ATOM 724 N N . ARG A 1 97 ? -6.296 5.572 19.971 1.00 95.44 97 ARG A N 1
ATOM 725 C CA . ARG A 1 97 ? -7.098 4.673 19.136 1.00 95.44 97 ARG A CA 1
ATOM 726 C C . ARG A 1 97 ? -7.193 5.225 17.714 1.00 95.44 97 ARG A C 1
ATOM 728 O O . ARG A 1 97 ? -7.519 6.397 17.513 1.00 95.44 97 ARG A O 1
ATOM 735 N N . MET A 1 98 ? -6.934 4.364 16.741 1.00 96.31 98 MET A N 1
ATOM 736 C CA . MET A 1 98 ? -7.248 4.570 15.334 1.00 96.31 98 MET A CA 1
ATOM 737 C C . MET A 1 98 ? -8.410 3.641 15.022 1.00 96.31 98 MET A C 1
ATOM 739 O O . MET A 1 98 ? -8.228 2.432 14.988 1.00 96.31 98 MET A O 1
ATOM 743 N N . ARG A 1 99 ? -9.613 4.189 14.867 1.00 97.75 99 ARG A N 1
ATOM 744 C CA . ARG A 1 99 ? -10.809 3.389 14.604 1.00 97.75 99 ARG A CA 1
ATOM 745 C C . ARG A 1 99 ? -11.642 4.034 13.519 1.00 97.75 99 ARG A C 1
ATOM 747 O O . ARG A 1 99 ? -11.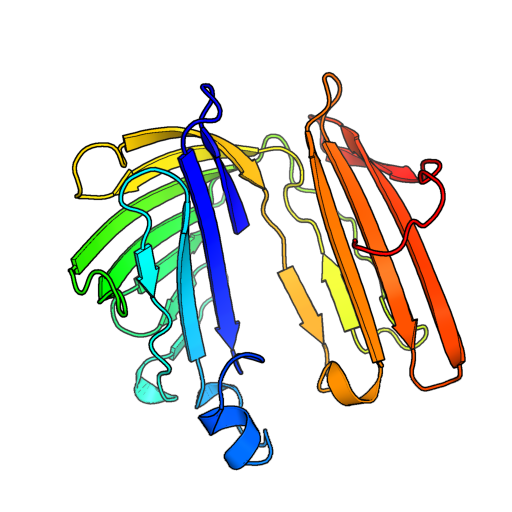701 5.253 13.494 1.00 97.75 99 ARG A O 1
ATOM 754 N N . GLY A 1 100 ? -12.307 3.251 12.687 1.00 98.19 100 GLY A N 1
ATOM 755 C CA . GLY A 1 100 ? -13.261 3.749 11.700 1.00 98.19 100 GLY A CA 1
ATOM 756 C C . GLY A 1 100 ? -13.189 2.955 10.410 1.00 98.19 100 GLY A C 1
ATOM 757 O O . GLY A 1 100 ? -12.674 1.836 10.407 1.00 98.19 100 GLY A O 1
ATOM 758 N N . ARG A 1 101 ? -13.705 3.536 9.330 1.00 98.62 101 ARG A N 1
ATOM 759 C CA . ARG A 1 101 ? -13.853 2.855 8.048 1.00 98.62 101 ARG A CA 1
ATOM 760 C C . ARG A 1 101 ? -13.157 3.610 6.929 1.00 98.62 101 ARG A C 1
ATOM 762 O O . ARG A 1 101 ? -13.243 4.830 6.832 1.00 98.62 101 ARG A O 1
ATOM 769 N N . ILE A 1 102 ? -12.506 2.862 6.054 1.00 98.62 102 ILE A N 1
ATOM 770 C CA . ILE A 1 102 ? -11.990 3.348 4.778 1.00 98.62 102 ILE A CA 1
ATOM 771 C C . ILE A 1 102 ? -12.668 2.532 3.682 1.00 98.62 102 ILE A C 1
ATOM 773 O O . ILE A 1 102 ? -12.725 1.310 3.766 1.00 98.62 102 ILE A O 1
ATOM 777 N N . THR A 1 103 ? -13.203 3.197 2.665 1.00 98.81 103 THR A N 1
ATOM 778 C CA . THR A 1 103 ? -13.830 2.547 1.509 1.00 98.81 103 THR A CA 1
ATOM 779 C C . THR A 1 103 ? -13.069 2.949 0.260 1.00 98.81 103 THR A C 1
ATOM 781 O O . THR A 1 103 ? -12.973 4.136 -0.042 1.00 98.81 103 THR A O 1
ATOM 784 N N . VAL A 1 104 ? -12.519 1.973 -0.457 1.00 98.62 104 VAL A N 1
ATOM 785 C CA . VAL A 1 104 ? -11.864 2.182 -1.752 1.00 98.62 104 VAL A CA 1
ATOM 786 C C . VAL A 1 104 ? -12.802 1.677 -2.838 1.00 98.62 104 VAL A C 1
ATOM 788 O O . VAL A 1 104 ? -13.176 0.504 -2.837 1.00 98.62 104 VAL A O 1
ATOM 791 N N . THR A 1 105 ? -13.168 2.558 -3.764 1.00 98.56 105 THR A N 1
ATOM 792 C CA . THR A 1 105 ? -14.063 2.257 -4.884 1.00 98.56 105 THR A CA 1
ATOM 793 C C . THR A 1 105 ? -13.274 2.325 -6.190 1.00 98.56 105 THR A C 1
ATOM 795 O O . THR A 1 105 ? -12.979 3.420 -6.671 1.00 98.56 105 THR A O 1
ATOM 798 N N . PRO A 1 106 ? -12.889 1.176 -6.768 1.00 97.75 106 PRO A N 1
ATOM 799 C CA . PRO A 1 106 ? -12.211 1.118 -8.057 1.00 97.75 106 PRO A CA 1
ATOM 800 C C . PRO A 1 106 ? -13.025 1.761 -9.179 1.00 97.75 106 PRO A C 1
ATOM 802 O O . PRO A 1 106 ? -14.211 1.473 -9.323 1.00 97.75 106 PRO A O 1
ATOM 805 N N . SER A 1 107 ? -12.379 2.562 -10.033 1.00 96.81 107 SER A N 1
ATOM 806 C CA . SER A 1 107 ? -12.984 2.944 -11.319 1.00 96.81 107 SER A CA 1
ATOM 807 C C . SER A 1 107 ? -13.036 1.748 -12.276 1.00 96.81 107 SER A C 1
ATOM 809 O O . SER A 1 107 ? -14.004 1.574 -13.011 1.00 96.81 107 SER A O 1
ATOM 811 N N . ALA A 1 108 ? -12.005 0.901 -12.224 1.00 95.81 108 ALA A N 1
ATOM 812 C CA . ALA A 1 108 ? -11.919 -0.374 -12.918 1.00 95.81 108 ALA A CA 1
ATOM 813 C C . ALA A 1 108 ? -10.945 -1.308 -12.182 1.00 95.81 108 ALA A C 1
ATOM 815 O O . ALA A 1 108 ? -10.024 -0.843 -11.504 1.00 95.81 108 ALA A O 1
ATOM 816 N N . ILE A 1 109 ? -11.135 -2.620 -12.345 1.00 96.44 109 ILE A N 1
ATOM 817 C CA . ILE A 1 109 ? -10.180 -3.642 -11.899 1.00 96.44 109 ILE A CA 1
ATOM 818 C C . ILE A 1 109 ? -9.334 -4.072 -13.093 1.00 96.44 109 ILE A C 1
ATOM 820 O O . ILE A 1 109 ? -9.873 -4.473 -14.123 1.00 96.44 109 ILE A O 1
ATOM 824 N N . THR A 1 110 ? -8.014 -4.015 -12.954 1.00 95.25 110 THR A N 1
ATOM 825 C CA . THR A 1 110 ? -7.088 -4.443 -14.003 1.00 95.25 110 THR A CA 1
ATOM 826 C C . THR A 1 110 ? -6.778 -5.937 -13.896 1.00 95.25 110 THR A C 1
ATOM 828 O O . THR A 1 110 ? -6.830 -6.544 -12.821 1.00 95.25 110 THR A O 1
ATOM 831 N N . ALA A 1 111 ? -6.411 -6.533 -15.031 1.00 91.81 111 ALA A N 1
ATOM 832 C CA . ALA A 1 111 ? -5.860 -7.886 -15.105 1.00 91.81 111 ALA A CA 1
ATOM 833 C C . ALA A 1 111 ? -4.319 -7.890 -15.147 1.00 91.81 111 ALA A C 1
ATOM 835 O O . ALA A 1 111 ? -3.719 -8.901 -15.501 1.00 91.81 111 ALA A O 1
ATOM 836 N N . VAL A 1 112 ? -3.675 -6.757 -14.842 1.00 93.31 112 VAL A N 1
ATOM 837 C CA . VAL A 1 112 ? -2.219 -6.629 -14.943 1.00 93.31 112 VAL A CA 1
ATOM 838 C C . VAL A 1 112 ? -1.551 -7.351 -13.787 1.00 93.31 112 VAL A C 1
ATOM 840 O O . VAL A 1 112 ? -1.830 -7.074 -12.624 1.00 93.31 112 VAL A O 1
ATOM 843 N N . GLU A 1 113 ? -0.608 -8.219 -14.125 1.00 94.69 113 GLU A N 1
ATOM 844 C CA . GLU A 1 113 ? 0.340 -8.821 -13.196 1.00 94.69 113 GLU A CA 1
ATOM 845 C C . GLU A 1 113 ? 1.744 -8.577 -13.743 1.00 94.69 113 GLU A C 1
ATOM 847 O O . GLU A 1 113 ? 2.013 -8.824 -14.919 1.00 94.69 113 GLU A O 1
ATOM 852 N N . LEU A 1 114 ? 2.629 -8.051 -12.897 1.00 94.50 114 LEU A N 1
ATOM 853 C CA . LEU A 1 114 ? 4.017 -7.782 -13.246 1.00 94.50 114 LEU A CA 1
ATOM 854 C C . LEU A 1 114 ? 4.927 -8.712 -12.438 1.00 94.50 114 LEU A C 1
ATOM 856 O O . LEU A 1 114 ? 5.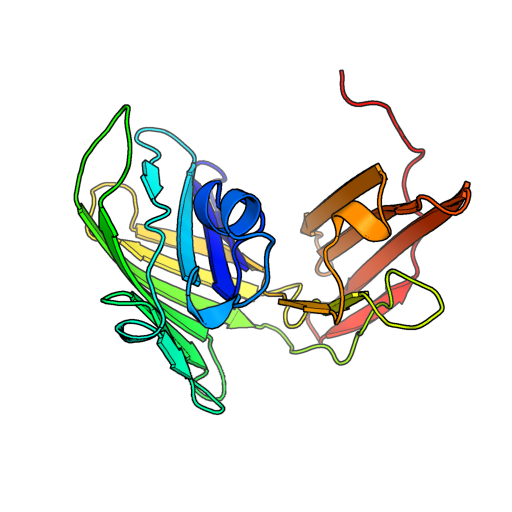126 -8.481 -11.239 1.00 94.50 114 LEU A O 1
ATOM 860 N N . PRO A 1 115 ? 5.508 -9.743 -13.073 1.00 95.00 115 PRO A N 1
ATOM 861 C CA . PRO A 1 115 ? 6.592 -10.506 -12.479 1.00 95.00 115 PRO A CA 1
ATOM 862 C C . PRO A 1 115 ? 7.786 -9.585 -12.210 1.00 95.00 115 PRO A C 1
ATOM 864 O O . PRO A 1 115 ? 8.366 -9.001 -13.126 1.00 95.00 115 PRO A O 1
ATOM 867 N N . LEU A 1 116 ? 8.165 -9.454 -10.941 1.00 94.88 116 LEU A N 1
ATOM 868 C CA . LEU A 1 116 ? 9.326 -8.668 -10.531 1.00 94.88 116 LEU A CA 1
ATOM 869 C C . LEU A 1 116 ? 10.631 -9.458 -10.701 1.00 94.88 116 LEU A C 1
ATOM 871 O O . LEU A 1 116 ? 11.706 -8.865 -10.805 1.00 94.88 116 LEU A O 1
ATOM 875 N N . THR A 1 117 ? 10.549 -10.786 -10.792 1.00 94.19 117 THR A N 1
ATOM 876 C CA . THR A 1 117 ? 11.646 -11.688 -11.165 1.00 94.19 117 THR A CA 1
ATOM 877 C C . THR A 1 117 ? 11.275 -12.529 -12.392 1.00 94.19 117 THR A C 1
ATOM 879 O O . THR A 1 117 ? 10.093 -12.815 -12.592 1.00 94.19 117 THR A O 1
ATOM 882 N N . PRO A 1 118 ? 12.254 -12.958 -13.217 1.00 91.75 118 PRO A N 1
ATOM 883 C CA . PRO A 1 118 ? 11.975 -13.758 -14.416 1.00 91.75 118 PRO A CA 1
ATOM 884 C C . PRO A 1 118 ? 11.275 -15.097 -14.141 1.00 91.75 118 PRO A C 1
ATOM 886 O O . PRO A 1 118 ? 10.552 -15.597 -14.995 1.00 91.75 118 PRO A O 1
ATOM 889 N N . ASP A 1 119 ? 11.481 -15.673 -12.956 1.00 93.81 119 ASP A N 1
ATOM 890 C CA . ASP A 1 119 ? 10.859 -16.926 -12.515 1.00 93.81 119 ASP A CA 1
ATOM 891 C C . ASP A 1 119 ? 9.466 -16.735 -11.886 1.00 93.81 119 ASP A C 1
ATOM 893 O O . ASP A 1 119 ? 8.852 -17.712 -11.460 1.00 93.81 119 ASP A O 1
ATOM 897 N N . GLY A 1 120 ? 8.965 -15.496 -11.797 1.00 93.38 120 GLY A N 1
ATOM 898 C CA . GLY A 1 120 ? 7.656 -15.192 -11.216 1.00 93.38 120 GLY A CA 1
ATOM 899 C C . GLY A 1 120 ? 7.567 -15.397 -9.702 1.00 93.38 120 GLY A C 1
ATOM 900 O O . GLY A 1 120 ? 6.466 -15.420 -9.158 1.00 93.38 120 GLY A O 1
ATOM 901 N N . ALA A 1 121 ? 8.698 -15.527 -9.003 1.00 95.00 121 ALA A N 1
ATOM 902 C CA . ALA A 1 121 ? 8.719 -15.706 -7.550 1.00 95.00 121 ALA A CA 1
ATOM 903 C C . ALA A 1 121 ? 8.211 -14.488 -6.768 1.00 95.00 121 ALA A C 1
ATOM 905 O O . ALA A 1 121 ? 7.867 -14.625 -5.594 1.00 95.00 121 ALA A O 1
ATOM 906 N N . HIS A 1 122 ? 8.163 -13.321 -7.412 1.00 95.69 122 HIS A N 1
ATOM 907 C CA . HIS A 1 122 ? 7.624 -12.076 -6.877 1.00 95.69 122 HIS A CA 1
ATOM 908 C C . HIS A 1 122 ? 6.725 -11.437 -7.923 1.00 95.69 122 HIS A C 1
ATOM 910 O O . HIS A 1 122 ? 7.160 -11.218 -9.053 1.00 95.69 122 HIS A O 1
ATOM 916 N N . ILE A 1 123 ? 5.488 -11.130 -7.552 1.00 96.12 123 ILE A N 1
ATOM 917 C CA . ILE A 1 123 ? 4.489 -10.549 -8.444 1.00 96.12 123 ILE A CA 1
ATOM 918 C C . ILE A 1 123 ? 3.910 -9.309 -7.778 1.00 96.12 123 ILE A C 1
ATOM 920 O O . ILE A 1 123 ? 3.432 -9.355 -6.642 1.00 96.12 123 ILE A O 1
ATOM 924 N N . TRP A 1 124 ? 3.928 -8.209 -8.522 1.00 96.56 124 TRP A N 1
ATOM 925 C CA . TRP A 1 124 ? 3.166 -7.014 -8.201 1.00 96.56 124 TRP A CA 1
ATOM 926 C C . TRP A 1 124 ? 1.898 -6.976 -9.051 1.00 96.56 124 TRP A C 1
ATOM 928 O O . TRP A 1 124 ? 1.944 -7.134 -10.274 1.00 96.56 124 TRP A O 1
ATOM 938 N N . ARG A 1 125 ? 0.755 -6.762 -8.401 1.00 96.31 125 ARG A N 1
ATOM 939 C CA . ARG A 1 125 ? -0.563 -6.729 -9.033 1.00 96.31 125 ARG A CA 1
ATOM 940 C C . ARG A 1 125 ? -1.312 -5.446 -8.670 1.00 96.31 125 ARG A C 1
ATOM 942 O O . ARG A 1 125 ? -1.925 -5.380 -7.601 1.00 96.31 125 ARG A O 1
ATOM 949 N N . PRO A 1 126 ? -1.320 -4.434 -9.552 1.00 95.75 126 PRO A N 1
ATOM 950 C CA . PRO A 1 126 ? -2.071 -3.204 -9.338 1.00 95.75 126 PRO A CA 1
ATOM 951 C C . PRO A 1 126 ? -3.554 -3.387 -9.690 1.00 95.75 126 PRO A C 1
ATOM 953 O O . PRO A 1 126 ? -4.000 -3.055 -10.788 1.00 95.75 126 PRO A O 1
ATOM 956 N N . PHE A 1 127 ? -4.330 -3.927 -8.747 1.00 96.12 127 PHE A N 1
ATOM 957 C CA . PHE A 1 127 ? -5.755 -4.222 -8.926 1.00 96.12 127 PHE A CA 1
ATOM 958 C C . PHE A 1 127 ? -6.577 -3.018 -9.388 1.00 96.12 127 PHE A C 1
ATOM 960 O O . PHE A 1 127 ? -7.285 -3.123 -10.382 1.00 96.12 127 PHE A O 1
ATOM 967 N N . ALA A 1 128 ? -6.485 -1.887 -8.691 1.00 97.06 128 ALA A N 1
ATOM 968 C CA . ALA A 1 128 ? -7.236 -0.674 -9.002 1.00 97.06 128 ALA A CA 1
ATOM 969 C C . ALA A 1 128 ? -6.327 0.567 -8.908 1.00 97.06 128 ALA A C 1
ATOM 971 O O . ALA A 1 128 ? -6.333 1.287 -7.901 1.00 97.06 128 ALA A O 1
ATOM 972 N N . PRO A 1 129 ? -5.535 0.841 -9.965 1.00 95.88 129 PRO A N 1
ATOM 973 C CA . PRO A 1 129 ? -4.617 1.978 -10.033 1.00 95.88 129 PRO A CA 1
ATOM 974 C C . PRO A 1 129 ? -5.321 3.335 -9.932 1.00 95.88 129 PRO A C 1
ATOM 976 O O . PRO A 1 129 ? -4.725 4.341 -9.529 1.00 95.88 129 PRO A O 1
ATOM 979 N N . VAL A 1 130 ? -6.592 3.358 -10.336 1.00 96.94 130 VAL A N 1
ATOM 980 C CA . VAL A 1 130 ? -7.496 4.498 -10.263 1.00 96.94 130 VAL A CA 1
ATOM 981 C C . VAL A 1 130 ? -8.708 4.080 -9.443 1.00 96.94 130 VAL A C 1
ATOM 983 O O . VAL A 1 130 ? -9.475 3.208 -9.850 1.00 96.94 130 VAL A O 1
ATOM 986 N N . SER A 1 131 ? -8.845 4.687 -8.272 1.00 97.44 131 SER A N 1
ATOM 987 C CA . SER A 1 131 ? -9.979 4.493 -7.376 1.00 97.44 131 SER A CA 1
ATOM 988 C C . SER A 1 131 ? -10.366 5.824 -6.749 1.00 97.44 131 SER A C 1
ATOM 990 O O . SER A 1 131 ? -9.525 6.719 -6.627 1.00 97.44 131 SER A O 1
ATOM 992 N N . ASP A 1 132 ? -11.602 5.913 -6.285 1.00 97.69 132 ASP A N 1
ATOM 993 C CA . ASP A 1 132 ? -12.005 6.901 -5.292 1.00 97.69 132 ASP A CA 1
ATOM 994 C C . ASP A 1 132 ? -11.811 6.299 -3.898 1.00 97.69 132 ASP A C 1
ATOM 996 O O . ASP A 1 132 ? -11.915 5.082 -3.706 1.00 97.69 132 ASP A O 1
ATOM 1000 N N . ILE A 1 133 ? -11.501 7.136 -2.915 1.00 98.31 133 ILE A N 1
ATOM 1001 C CA . ILE A 1 133 ? -11.400 6.727 -1.517 1.00 98.31 133 ILE A CA 1
ATOM 1002 C C . ILE A 1 133 ? -12.282 7.615 -0.656 1.00 98.31 133 ILE A C 1
ATOM 1004 O O . ILE A 1 133 ? -12.268 8.835 -0.785 1.00 98.31 133 ILE A O 1
ATOM 1008 N N . ARG A 1 134 ? -13.014 6.986 0.258 1.00 98.62 134 ARG A N 1
ATOM 1009 C CA . ARG A 1 134 ? -13.710 7.652 1.351 1.00 98.62 134 ARG A CA 1
ATOM 1010 C C . ARG A 1 134 ? -13.117 7.191 2.665 1.00 98.62 134 ARG A C 1
ATOM 1012 O O . ARG A 1 134 ? -13.066 5.994 2.948 1.00 98.62 134 ARG A O 1
ATOM 1019 N N . VAL A 1 135 ? -12.686 8.143 3.469 1.00 98.50 135 VAL A N 1
ATOM 1020 C CA . VAL A 1 135 ? -12.047 7.923 4.760 1.00 98.50 135 VAL A CA 1
ATOM 1021 C C . VAL A 1 135 ? -12.960 8.494 5.823 1.00 98.50 135 VAL A C 1
ATOM 1023 O O . VAL A 1 135 ? -13.334 9.658 5.756 1.00 98.50 135 VAL A O 1
ATOM 1026 N N . ASP A 1 136 ? -13.324 7.663 6.789 1.00 98.31 136 ASP A N 1
ATOM 1027 C CA . ASP A 1 136 ? -14.157 8.022 7.929 1.00 98.31 136 ASP A CA 1
ATOM 1028 C C . ASP A 1 136 ? -13.562 7.390 9.193 1.00 98.31 136 ASP A C 1
ATOM 1030 O O . ASP A 1 136 ? -14.041 6.385 9.729 1.00 98.31 136 ASP A O 1
ATOM 1034 N N . LEU A 1 137 ? -12.414 7.926 9.617 1.00 97.38 137 LEU A N 1
ATOM 1035 C CA . LEU A 1 137 ? -11.777 7.529 10.869 1.00 97.38 137 LEU A CA 1
ATOM 1036 C C . LEU A 1 137 ? -12.335 8.378 12.007 1.00 97.38 137 LEU A C 1
ATOM 1038 O O . LEU A 1 137 ? -12.473 9.583 11.867 1.00 97.38 137 LEU A O 1
ATOM 1042 N N . ASN A 1 138 ? -12.570 7.785 13.171 1.00 94.81 138 ASN A N 1
ATOM 1043 C CA . ASN A 1 138 ? -13.106 8.402 14.386 1.00 94.81 138 ASN A CA 1
ATOM 1044 C C . ASN A 1 138 ? -12.084 9.327 15.077 1.00 94.81 138 ASN A C 1
ATOM 1046 O O . ASN A 1 138 ? -11.730 9.148 16.244 1.00 94.81 138 ASN A O 1
ATOM 1050 N N . ALA A 1 139 ? -11.568 10.308 14.346 1.00 89.94 139 ALA A N 1
ATOM 1051 C CA . ALA A 1 139 ? -10.673 11.348 14.819 1.00 89.94 139 ALA A CA 1
ATOM 1052 C C . ALA A 1 139 ? -10.932 12.634 14.024 1.00 89.94 139 ALA A C 1
ATOM 1054 O O . ALA A 1 139 ? -11.170 12.589 12.819 1.00 89.94 139 ALA A O 1
ATOM 1055 N N . SER A 1 140 ? -10.883 13.787 14.695 1.00 88.00 140 SER A N 1
ATOM 1056 C CA . SER A 1 140 ? -11.115 15.081 14.042 1.00 88.00 140 SER A CA 1
ATOM 1057 C C . SER A 1 140 ? -10.123 15.310 12.897 1.00 88.00 140 SER A C 1
ATOM 1059 O O . SER A 1 140 ? -8.917 15.120 13.077 1.00 88.00 140 SER A O 1
ATOM 1061 N N . GLY A 1 141 ? -10.635 15.706 11.728 1.00 90.62 141 GLY A N 1
ATOM 1062 C CA . GLY A 1 141 ? -9.836 15.989 10.533 1.00 90.62 141 GLY A CA 1
ATOM 1063 C C . GLY A 1 141 ? -9.420 14.757 9.722 1.00 90.62 141 GLY A C 1
ATOM 1064 O O . GLY A 1 141 ? -8.616 14.903 8.803 1.00 90.62 141 GLY A O 1
ATOM 1065 N N . TRP A 1 142 ? -9.951 13.573 10.054 1.00 95.12 142 TRP A N 1
ATOM 1066 C CA . TRP A 1 142 ? -9.715 12.307 9.346 1.00 95.12 142 TRP A CA 1
ATOM 1067 C C . TRP A 1 142 ? -10.975 11.760 8.659 1.00 95.12 142 TRP A C 1
ATOM 1069 O O . TRP A 1 142 ? -11.095 10.555 8.442 1.00 95.12 142 TRP A O 1
ATOM 1079 N N . GLN A 1 143 ? -11.903 12.655 8.320 1.00 97.31 143 GLN A N 1
ATOM 1080 C CA . GLN A 1 143 ? -13.019 12.393 7.419 1.00 97.31 143 GLN A CA 1
ATOM 1081 C C . GLN A 1 143 ? -12.749 13.132 6.113 1.00 97.31 143 GLN A C 1
ATOM 1083 O O . GLN A 1 143 ? -12.699 14.362 6.115 1.00 97.31 143 GLN A O 1
ATOM 1088 N N . PHE A 1 144 ? -12.527 12.406 5.022 1.00 97.88 144 PHE A N 1
ATOM 1089 C CA . PHE A 1 144 ? -12.293 13.014 3.716 1.00 97.88 144 PHE A CA 1
ATOM 1090 C C . PHE A 1 144 ? -12.640 12.064 2.575 1.00 97.88 144 PHE A C 1
ATOM 1092 O O . PHE A 1 144 ? -12.607 10.843 2.728 1.00 97.88 144 PHE A O 1
ATOM 1099 N N . ASP A 1 145 ? -12.912 12.653 1.419 1.00 98.44 145 ASP A N 1
ATOM 1100 C CA . ASP A 1 145 ? -12.984 11.966 0.138 1.00 98.44 145 ASP A CA 1
ATOM 1101 C C . ASP A 1 145 ? -11.738 12.339 -0.694 1.00 98.44 145 ASP A C 1
ATOM 1103 O O . ASP A 1 145 ? -11.057 13.341 -0.420 1.00 98.44 145 ASP A O 1
ATOM 1107 N N . GLY A 1 146 ? -11.363 11.481 -1.640 1.00 96.69 146 GLY A N 1
ATOM 1108 C CA . GLY A 1 146 ? -10.170 11.705 -2.444 1.00 96.69 146 GLY A CA 1
ATOM 1109 C C . GLY A 1 146 ? -9.852 10.610 -3.451 1.00 96.69 146 GLY A C 1
ATOM 1110 O O . GLY A 1 146 ? -10.677 9.753 -3.775 1.00 96.69 146 GLY A O 1
ATOM 1111 N N . HIS A 1 147 ? -8.598 10.591 -3.896 1.00 95.75 147 HIS A N 1
ATOM 1112 C CA . HIS A 1 147 ? -8.085 9.595 -4.829 1.00 95.75 147 HIS A CA 1
ATOM 1113 C C . HIS A 1 147 ? -7.448 8.414 -4.102 1.00 95.75 147 HIS A C 1
ATOM 1115 O O . HIS A 1 147 ? -6.529 8.588 -3.302 1.00 95.75 147 HIS A O 1
ATOM 1121 N N . GLY A 1 148 ? -7.896 7.207 -4.440 1.00 96.44 148 GLY A N 1
ATOM 1122 C CA . GLY A 1 148 ? -7.403 5.940 -3.918 1.00 96.44 148 GLY A CA 1
ATOM 1123 C C . GLY A 1 148 ? -6.556 5.136 -4.906 1.00 96.44 148 GLY A C 1
ATOM 1124 O O . GLY A 1 148 ? -6.541 5.373 -6.120 1.00 96.44 148 GLY A O 1
ATOM 1125 N N . TYR A 1 149 ? -5.873 4.139 -4.354 1.00 96.62 149 TYR A N 1
ATOM 1126 C CA . TYR A 1 149 ? -5.077 3.146 -5.062 1.00 96.62 149 TYR A CA 1
ATOM 1127 C C . TYR A 1 149 ? -5.137 1.801 -4.327 1.00 96.62 149 TYR A C 1
ATOM 1129 O O . TYR A 1 149 ? -4.992 1.751 -3.101 1.00 96.62 149 TYR A O 1
ATOM 1137 N N . PHE A 1 150 ? -5.316 0.703 -5.064 1.00 97.12 150 PHE A N 1
ATOM 1138 C CA . PHE A 1 150 ? -5.311 -0.647 -4.501 1.00 97.12 150 PHE A CA 1
ATOM 1139 C C . PHE A 1 150 ? -4.461 -1.610 -5.331 1.00 97.12 150 PHE A C 1
ATOM 1141 O O . PHE A 1 150 ? -4.646 -1.744 -6.540 1.00 97.12 150 PHE A O 1
ATOM 1148 N N . ASP A 1 151 ? -3.558 -2.312 -4.655 1.00 96.75 151 ASP A N 1
ATOM 1149 C CA . ASP A 1 151 ? -2.711 -3.353 -5.211 1.00 96.75 151 ASP A CA 1
ATOM 1150 C C . ASP A 1 151 ? -2.432 -4.474 -4.213 1.00 96.75 151 ASP A C 1
ATOM 1152 O O . ASP A 1 151 ? -2.847 -4.444 -3.051 1.00 96.75 151 ASP A O 1
ATOM 1156 N N . SER A 1 152 ? -1.725 -5.486 -4.701 1.00 95.44 152 SER A N 1
ATOM 1157 C CA . SER A 1 152 ? -1.145 -6.533 -3.882 1.00 95.44 152 SER A CA 1
ATOM 1158 C C . SER A 1 152 ? 0.233 -6.908 -4.400 1.00 95.44 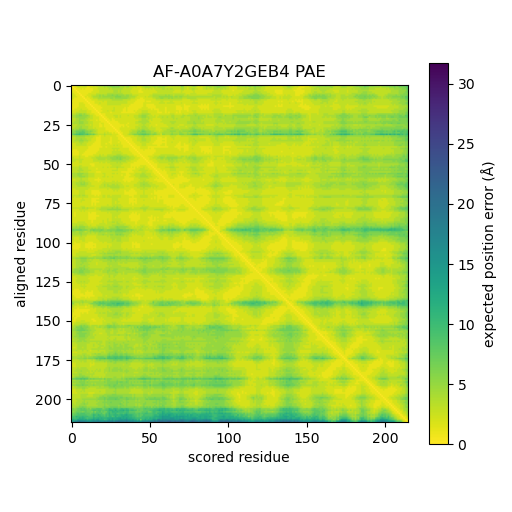152 SER A C 1
ATOM 1160 O O . SER A 1 152 ? 0.523 -6.821 -5.592 1.00 95.44 152 SER A O 1
ATOM 1162 N N . ASN A 1 153 ? 1.069 -7.343 -3.468 1.00 94.31 153 ASN A N 1
ATOM 1163 C CA . ASN A 1 153 ? 2.348 -7.963 -3.744 1.00 94.31 153 ASN A CA 1
ATOM 1164 C C . ASN A 1 153 ? 2.308 -9.354 -3.120 1.00 94.31 153 ASN A C 1
ATOM 1166 O O . ASN A 1 153 ? 1.953 -9.495 -1.947 1.00 94.31 153 ASN A O 1
ATOM 1170 N N . PHE A 1 154 ? 2.665 -10.372 -3.890 1.00 91.50 154 PHE A N 1
ATOM 1171 C CA . PHE A 1 154 ? 2.742 -11.744 -3.406 1.00 91.50 154 PHE A CA 1
ATOM 1172 C C . PHE A 1 154 ? 3.916 -12.468 -4.050 1.00 91.50 154 PHE A C 1
ATOM 1174 O O . PHE A 1 154 ? 4.391 -12.106 -5.124 1.00 91.50 154 PHE A O 1
ATOM 1181 N N . GLY A 1 155 ? 4.413 -13.487 -3.361 1.00 92.12 155 GLY A N 1
ATOM 1182 C CA . GLY A 1 155 ? 5.591 -14.208 -3.799 1.00 92.12 155 GLY A CA 1
ATOM 1183 C C . GLY A 1 155 ? 5.854 -15.448 -2.967 1.00 92.12 155 GLY A C 1
ATOM 1184 O O . GLY A 1 155 ? 5.215 -15.685 -1.941 1.00 92.12 155 GLY A O 1
ATOM 1185 N N . THR A 1 156 ? 6.803 -16.252 -3.429 1.00 90.69 156 THR A N 1
ATOM 1186 C CA . THR A 1 156 ? 7.162 -17.537 -2.816 1.00 90.69 156 THR A CA 1
ATOM 1187 C C . THR A 1 156 ? 8.466 -17.474 -2.025 1.00 90.69 156 THR A C 1
ATOM 1189 O O . THR A 1 156 ? 8.877 -18.479 -1.445 1.00 90.69 156 THR A O 1
ATOM 1192 N N . ARG A 1 157 ? 9.152 -16.324 -2.019 1.00 90.31 157 ARG A N 1
ATOM 1193 C CA . ARG A 1 157 ? 10.434 -16.114 -1.332 1.00 90.31 157 ARG A CA 1
ATOM 1194 C C . ARG A 1 157 ? 10.484 -14.742 -0.648 1.00 90.31 157 ARG A C 1
ATOM 1196 O O . ARG A 1 157 ? 9.744 -13.845 -1.042 1.00 90.31 157 ARG A O 1
ATOM 1203 N N . PRO A 1 158 ? 11.350 -14.553 0.362 1.00 89.25 158 PRO A N 1
ATOM 1204 C CA . PRO A 1 158 ? 11.598 -13.235 0.942 1.00 89.25 158 PRO A CA 1
ATOM 1205 C C . PRO A 1 158 ? 12.170 -12.255 -0.092 1.00 89.25 158 PRO A C 1
ATOM 1207 O O . PRO A 1 158 ? 13.046 -12.626 -0.874 1.00 89.25 158 PRO A O 1
ATOM 1210 N N . LEU A 1 159 ? 11.716 -10.996 -0.071 1.00 90.38 159 LEU A N 1
ATOM 1211 C CA . LEU A 1 159 ? 12.195 -9.948 -0.987 1.00 90.38 159 LEU A CA 1
ATOM 1212 C C . LEU A 1 159 ? 13.717 -9.783 -0.906 1.00 90.38 159 LEU A C 1
ATOM 1214 O O . LEU A 1 159 ? 14.389 -9.648 -1.924 1.00 90.38 159 LEU A O 1
ATOM 1218 N N . GLU A 1 160 ? 14.284 -9.841 0.297 1.00 88.25 160 GLU A N 1
ATOM 1219 C CA . GLU A 1 160 ? 15.713 -9.634 0.515 1.00 88.25 160 GLU A CA 1
ATOM 1220 C C . GLU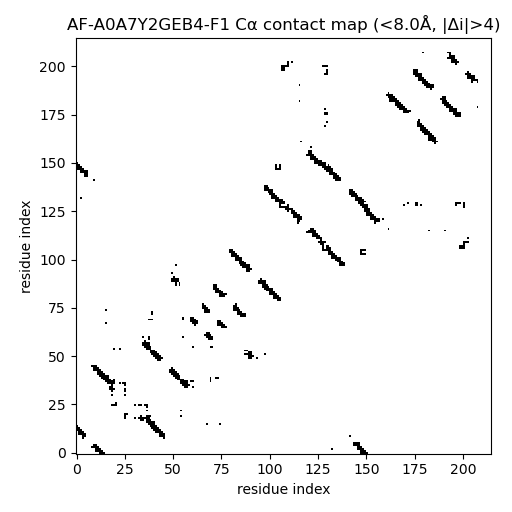 A 1 160 ? 16.605 -10.727 -0.083 1.00 88.25 160 GLU A C 1
ATOM 1222 O O . GLU A 1 160 ? 17.814 -10.521 -0.135 1.00 88.25 160 GLU A O 1
ATOM 1227 N N . HIS A 1 161 ? 16.058 -11.870 -0.511 1.00 91.56 161 HIS A N 1
ATOM 1228 C CA . HIS A 1 161 ? 16.829 -12.907 -1.203 1.00 91.56 161 HIS A CA 1
ATOM 1229 C C . HIS A 1 161 ? 17.070 -12.553 -2.669 1.00 91.56 161 HIS A C 1
ATOM 1231 O O . HIS A 1 161 ? 18.104 -12.921 -3.220 1.00 91.56 161 HIS A O 1
ATOM 1237 N N . ASP A 1 162 ? 16.138 -11.828 -3.284 1.00 94.75 162 ASP A N 1
ATOM 1238 C CA . ASP A 1 162 ? 16.144 -11.572 -4.722 1.00 94.75 162 ASP A CA 1
ATOM 1239 C C . ASP A 1 162 ? 16.424 -10.095 -5.046 1.00 94.75 162 ASP A C 1
ATOM 1241 O O . ASP A 1 162 ? 16.970 -9.800 -6.107 1.00 94.75 162 ASP A O 1
ATOM 1245 N N . PHE A 1 163 ? 16.159 -9.166 -4.120 1.00 95.38 163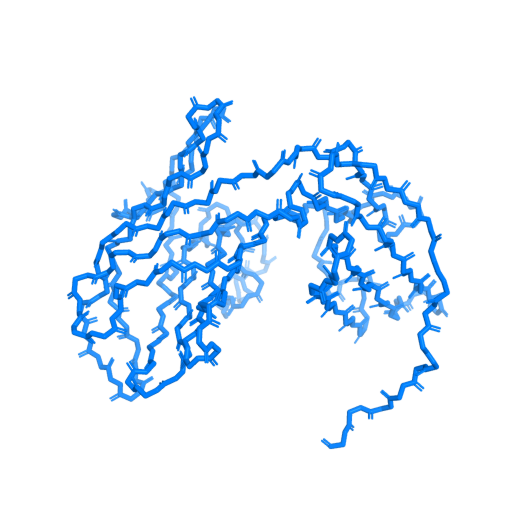 PHE A N 1
ATOM 1246 C CA . PHE A 1 163 ? 16.336 -7.725 -4.319 1.00 95.38 163 PHE A CA 1
ATOM 1247 C C . PHE A 1 163 ? 17.353 -7.115 -3.348 1.00 95.38 163 PHE A C 1
ATOM 1249 O O . PHE A 1 163 ? 17.389 -7.429 -2.155 1.00 95.38 163 PHE A O 1
ATOM 1256 N N . SER A 1 164 ? 18.184 -6.210 -3.866 1.00 94.62 164 SER A N 1
ATOM 1257 C CA . SER A 1 164 ? 19.064 -5.336 -3.075 1.00 94.62 164 SER A CA 1
ATOM 1258 C C . SER A 1 164 ? 18.514 -3.914 -2.954 1.00 94.62 164 SER A C 1
ATOM 1260 O O . SER A 1 164 ? 18.876 -3.193 -2.027 1.00 94.62 164 SER A O 1
ATOM 1262 N N . TYR A 1 165 ? 17.634 -3.520 -3.875 1.00 92.38 165 TYR A N 1
ATOM 1263 C CA . TYR A 1 165 ? 16.987 -2.216 -3.910 1.00 92.38 165 TYR A CA 1
ATOM 1264 C C . TYR A 1 165 ? 15.685 -2.312 -4.700 1.00 92.38 165 TYR A C 1
ATOM 1266 O O . TYR A 1 165 ? 15.624 -3.036 -5.695 1.00 92.38 165 TYR A O 1
ATOM 1274 N N . TRP A 1 166 ? 14.670 -1.553 -4.300 1.00 93.19 166 TRP A N 1
ATOM 1275 C CA . TRP A 1 166 ? 13.473 -1.349 -5.104 1.00 93.19 166 TRP A CA 1
ATOM 1276 C C . TRP A 1 166 ? 12.866 0.022 -4.832 1.00 93.19 166 TRP A C 1
ATOM 1278 O O . TRP A 1 166 ? 12.991 0.576 -3.739 1.00 93.19 166 TRP A O 1
ATOM 1288 N N . THR A 1 167 ? 12.175 0.540 -5.836 1.00 92.69 167 THR A N 1
ATOM 1289 C CA . THR A 1 167 ? 11.323 1.717 -5.733 1.00 92.69 167 THR A CA 1
ATOM 1290 C C . THR A 1 167 ? 10.013 1.461 -6.427 1.00 92.69 167 THR A C 1
ATOM 1292 O O . THR A 1 167 ? 9.959 0.840 -7.484 1.00 92.69 167 THR A O 1
ATOM 1295 N N . TRP A 1 168 ? 8.961 1.997 -5.830 1.00 93.12 168 TRP A N 1
ATOM 1296 C CA . TRP A 1 168 ? 7.634 1.986 -6.399 1.00 93.12 168 TRP A CA 1
ATOM 1297 C C . TRP A 1 168 ? 7.007 3.363 -6.224 1.00 93.12 168 TRP A C 1
ATOM 1299 O O . TRP A 1 168 ? 7.224 4.027 -5.208 1.00 93.12 168 TRP A O 1
ATOM 1309 N N . GLY A 1 169 ? 6.229 3.788 -7.212 1.00 92.19 169 GLY A N 1
ATOM 1310 C CA . GLY A 1 169 ? 5.458 5.015 -7.118 1.00 92.19 169 GLY A CA 1
ATOM 1311 C C . GLY A 1 169 ? 4.258 4.991 -8.042 1.00 92.19 169 GLY A C 1
ATOM 1312 O O . GLY A 1 169 ? 4.343 4.528 -9.178 1.00 92.19 169 GLY A O 1
ATOM 1313 N N . ARG A 1 170 ? 3.142 5.539 -7.569 1.00 93.62 170 ARG A N 1
ATOM 1314 C CA . ARG A 1 170 ? 1.938 5.767 -8.367 1.00 93.62 170 ARG A CA 1
ATOM 1315 C C . ARG A 1 170 ? 1.611 7.248 -8.382 1.00 93.62 170 ARG A C 1
ATOM 1317 O O . ARG A 1 170 ? 1.489 7.879 -7.336 1.00 93.62 170 ARG A O 1
ATOM 1324 N N . TYR A 1 171 ? 1.387 7.776 -9.577 1.00 91.94 171 TYR A N 1
ATOM 1325 C CA . TYR A 1 171 ? 1.111 9.185 -9.814 1.00 91.94 171 TYR A CA 1
ATOM 1326 C C . TYR A 1 171 ? -0.240 9.329 -10.520 1.00 91.94 171 TYR A C 1
ATOM 1328 O O . TYR A 1 171 ? -0.406 8.789 -11.617 1.00 91.94 171 TYR A O 1
ATOM 1336 N N . PRO A 1 172 ? -1.226 10.021 -9.923 1.00 90.12 172 PRO A N 1
ATOM 1337 C CA . PRO A 1 172 ? -2.475 10.316 -10.614 1.00 90.12 172 PRO A CA 1
ATOM 1338 C C . PRO A 1 172 ? -2.213 11.233 -11.813 1.00 90.12 172 PRO A C 1
ATOM 1340 O O . PRO A 1 172 ? -1.381 12.138 -11.760 1.00 90.12 172 PRO A O 1
ATOM 1343 N N . THR A 1 173 ? -2.945 11.012 -12.900 1.00 90.94 173 THR A N 1
ATOM 1344 C CA . THR A 1 173 ? -2.915 11.852 -14.101 1.00 90.94 173 THR A CA 1
ATOM 1345 C C . THR A 1 173 ? -4.337 12.223 -14.507 1.00 90.94 173 THR A C 1
ATOM 1347 O O . THR A 1 173 ? -5.303 11.575 -14.107 1.00 90.94 173 THR A O 1
ATOM 1350 N N . ALA A 1 174 ? -4.495 13.228 -15.373 1.00 88.75 174 ALA A N 1
ATOM 1351 C CA . ALA A 1 174 ? -5.814 13.582 -15.907 1.00 88.75 174 ALA A CA 1
ATOM 1352 C C . ALA A 1 174 ? -6.518 12.401 -16.614 1.00 88.75 174 ALA A C 1
ATOM 1354 O O . ALA A 1 174 ? -7.745 12.323 -16.611 1.00 88.75 174 ALA A O 1
ATOM 1355 N N . LYS A 1 175 ? -5.748 11.465 -17.192 1.00 91.12 175 LYS A N 1
ATOM 1356 C CA . LYS A 1 175 ? -6.260 10.294 -17.926 1.00 91.12 175 LYS A CA 1
ATOM 1357 C C . LYS A 1 175 ? -6.443 9.045 -17.048 1.00 91.12 175 LYS A C 1
ATOM 1359 O O . LYS A 1 175 ? -7.092 8.098 -17.486 1.00 91.12 175 LYS A O 1
ATOM 1364 N N . GLY A 1 176 ? -5.907 9.040 -15.827 1.00 95.00 176 GLY A N 1
ATOM 1365 C CA . GLY A 1 176 ? -5.938 7.896 -14.916 1.00 95.00 176 GLY A CA 1
ATOM 1366 C C . GLY A 1 176 ? -4.770 7.928 -13.933 1.00 95.00 176 GLY A C 1
ATOM 1367 O O . GLY A 1 176 ? -4.718 8.797 -13.067 1.00 95.00 176 GLY A O 1
ATOM 1368 N N . ALA A 1 177 ? -3.826 6.997 -14.053 1.00 95.62 177 ALA A N 1
ATOM 1369 C CA . ALA A 1 177 ? -2.626 6.952 -13.220 1.00 95.62 177 ALA A CA 1
ATOM 1370 C C . ALA A 1 177 ? -1.430 6.383 -13.987 1.00 95.62 177 ALA A C 1
ATOM 1372 O O . ALA A 1 177 ? -1.601 5.585 -14.900 1.00 95.62 177 ALA A O 1
ATOM 1373 N N . THR A 1 178 ? -0.221 6.756 -13.586 1.00 95.81 178 THR A N 1
ATOM 1374 C CA . THR A 1 178 ? 1.011 6.112 -14.046 1.00 95.81 178 THR A CA 1
ATOM 1375 C C . THR A 1 178 ? 1.718 5.503 -12.850 1.00 95.81 178 THR A C 1
ATOM 1377 O O . THR A 1 178 ? 1.913 6.177 -11.837 1.00 95.81 178 THR A O 1
ATOM 1380 N N . CYS A 1 179 ? 2.096 4.237 -12.965 1.00 95.62 179 CYS A N 1
ATOM 1381 C CA . CYS A 1 179 ? 2.848 3.527 -11.943 1.00 95.62 179 CYS A CA 1
ATOM 1382 C C . CYS A 1 179 ? 4.253 3.209 -12.444 1.00 95.62 179 CYS A C 1
ATOM 1384 O O . CYS A 1 179 ? 4.437 2.870 -13.613 1.00 95.62 179 CYS A O 1
ATOM 1386 N N . PHE A 1 180 ? 5.211 3.272 -11.529 1.00 94.75 180 PHE A N 1
ATOM 1387 C CA . PHE A 1 180 ? 6.614 2.962 -11.744 1.00 94.75 180 PHE A CA 1
ATOM 1388 C C . PHE A 1 180 ? 7.036 1.889 -10.750 1.00 94.75 180 PHE A C 1
ATOM 1390 O O . PHE A 1 180 ? 6.686 1.978 -9.570 1.00 94.75 180 PHE A O 1
ATOM 1397 N N . TYR A 1 181 ? 7.773 0.890 -11.222 1.00 94.19 181 TYR A N 1
ATOM 1398 C CA . TYR A 1 181 ? 8.366 -0.142 -10.385 1.00 94.19 181 TYR A CA 1
ATOM 1399 C C . TYR A 1 181 ? 9.766 -0.453 -10.905 1.00 94.19 181 TYR A C 1
ATOM 1401 O O . TYR A 1 181 ? 9.923 -1.036 -11.979 1.00 94.19 181 TYR A O 1
ATOM 1409 N N . ASP A 1 182 ? 10.769 -0.091 -10.112 1.00 93.62 182 ASP A N 1
ATOM 1410 C CA . ASP A 1 182 ? 12.168 -0.358 -10.419 1.00 93.62 182 ASP A CA 1
ATOM 1411 C C . ASP A 1 182 ? 12.770 -1.245 -9.334 1.00 93.62 182 ASP A C 1
ATOM 1413 O O . ASP A 1 182 ? 12.479 -1.084 -8.147 1.00 93.62 182 ASP A O 1
ATOM 1417 N N . ALA A 1 183 ? 13.635 -2.173 -9.727 1.00 94.19 183 ALA A N 1
ATOM 1418 C CA . ALA A 1 183 ? 14.320 -3.056 -8.796 1.00 94.19 183 ALA A CA 1
ATOM 1419 C C . ALA A 1 183 ? 15.743 -3.372 -9.260 1.00 94.19 183 ALA A C 1
ATOM 1421 O O . ALA A 1 183 ? 15.989 -3.628 -10.438 1.00 94.19 183 ALA A O 1
ATOM 1422 N N . THR A 1 184 ? 16.673 -3.415 -8.311 1.00 94.81 184 THR A N 1
ATOM 1423 C CA . THR A 1 184 ? 17.996 -4.013 -8.503 1.00 94.81 184 THR A CA 1
ATOM 1424 C C . THR A 1 184 ? 17.964 -5.402 -7.887 1.00 94.81 184 THR A C 1
ATOM 1426 O O . THR A 1 184 ? 17.752 -5.550 -6.677 1.00 94.81 184 THR A O 1
ATOM 1429 N N . ARG A 1 185 ? 18.159 -6.429 -8.715 1.00 95.88 185 ARG A N 1
ATOM 1430 C CA . ARG A 1 185 ? 18.176 -7.819 -8.265 1.00 95.88 185 ARG A CA 1
ATOM 1431 C C . ARG A 1 185 ? 19.569 -8.215 -7.791 1.00 95.88 185 ARG A C 1
ATOM 1433 O O . ARG A 1 185 ? 20.580 -7.650 -8.207 1.00 95.88 185 ARG A O 1
ATOM 1440 N N . ARG A 1 186 ? 19.634 -9.199 -6.897 1.00 95.50 186 ARG A N 1
ATOM 1441 C CA . ARG A 1 186 ? 20.906 -9.701 -6.352 1.00 95.50 186 ARG A CA 1
ATOM 1442 C C . ARG A 1 186 ? 21.724 -10.515 -7.349 1.00 95.50 186 ARG A C 1
ATOM 1444 O O . ARG A 1 186 ? 22.931 -10.622 -7.167 1.00 95.50 186 ARG A O 1
ATOM 1451 N N . ASP A 1 187 ? 21.093 -11.036 -8.396 1.00 93.81 187 ASP A N 1
ATOM 1452 C CA . ASP A 1 187 ? 21.768 -11.712 -9.510 1.00 93.81 187 ASP A CA 1
ATOM 1453 C C . ASP A 1 187 ? 22.491 -10.742 -10.469 1.00 93.81 187 ASP A C 1
ATOM 1455 O O . ASP A 1 187 ? 23.143 -11.179 -11.415 1.00 93.81 187 ASP A O 1
ATOM 1459 N N . GLY A 1 188 ? 22.398 -9.428 -10.220 1.00 93.44 1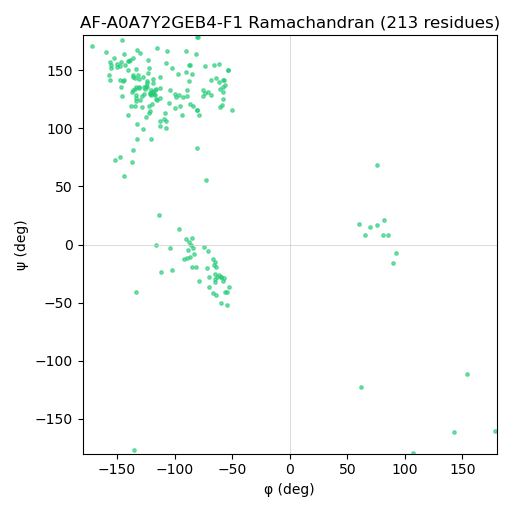88 GLY A N 1
ATOM 1460 C CA . GLY A 1 188 ? 23.006 -8.372 -11.029 1.00 93.44 188 GLY A CA 1
ATOM 1461 C C . GLY A 1 188 ? 22.097 -7.810 -12.126 1.00 93.44 188 GLY A C 1
ATOM 1462 O O . GLY A 1 188 ? 22.459 -6.811 -12.744 1.00 93.44 188 GLY A O 1
ATOM 1463 N N . SER A 1 189 ? 20.921 -8.397 -12.360 1.00 94.75 189 SER A N 1
ATOM 1464 C CA . SER A 1 189 ? 19.930 -7.863 -13.298 1.00 94.75 189 SER A CA 1
ATOM 1465 C C . SER A 1 189 ? 19.085 -6.740 -12.677 1.00 94.75 189 SER A C 1
ATOM 1467 O O . SER A 1 189 ? 19.028 -6.566 -11.456 1.00 94.75 189 SER A O 1
ATOM 1469 N N . SER A 1 190 ? 18.391 -5.971 -13.517 1.00 93.56 190 SER A N 1
ATOM 1470 C CA . SER A 1 190 ? 17.453 -4.933 -13.082 1.00 93.56 190 SER A CA 1
ATOM 1471 C C . SER A 1 190 ? 16.051 -5.138 -13.656 1.00 93.56 190 SER A C 1
ATOM 1473 O O . SER A 1 190 ? 15.841 -5.852 -14.643 1.00 93.56 190 SER A O 1
ATOM 1475 N N . LEU A 1 191 ? 15.075 -4.537 -12.984 1.00 92.62 191 LEU A N 1
ATOM 1476 C CA . LEU A 1 191 ? 13.730 -4.292 -13.483 1.00 92.62 191 LEU A CA 1
ATOM 1477 C C . LEU A 1 191 ? 13.540 -2.786 -13.562 1.00 92.62 191 LEU A C 1
ATOM 1479 O O . LEU A 1 191 ? 13.842 -2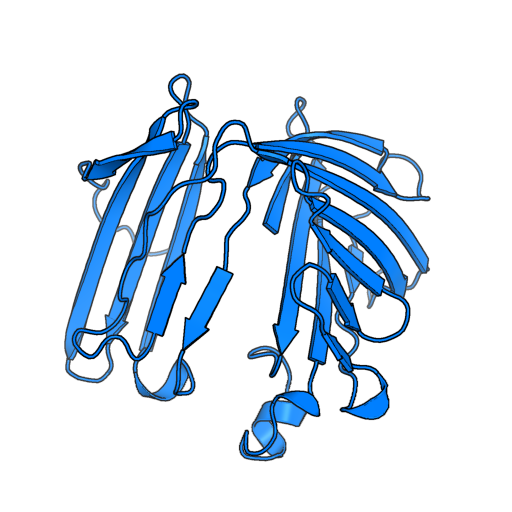.093 -12.593 1.00 92.62 191 LEU A O 1
ATOM 1483 N N . GLU A 1 192 ? 13.008 -2.315 -14.679 1.00 92.81 192 GLU A N 1
ATOM 1484 C CA . GLU A 1 192 ? 12.558 -0.937 -14.838 1.00 92.81 192 GLU A CA 1
ATOM 1485 C C . GLU A 1 192 ? 11.240 -0.990 -15.594 1.00 92.81 192 GLU A C 1
ATOM 1487 O O . GLU A 1 192 ? 11.149 -1.578 -16.676 1.00 92.81 192 GLU A O 1
ATOM 1492 N N . THR A 1 193 ? 10.169 -0.495 -14.987 1.00 93.75 193 THR A N 1
ATOM 1493 C CA . THR A 1 193 ? 8.837 -0.615 -15.575 1.00 93.75 193 THR A CA 1
ATOM 1494 C C . THR A 1 193 ? 8.002 0.606 -15.263 1.00 93.75 193 THR A C 1
ATOM 1496 O O . THR A 1 193 ? 7.810 0.969 -14.107 1.00 93.75 193 THR A O 1
ATOM 1499 N N . ALA A 1 194 ? 7.440 1.189 -16.320 1.00 95.56 194 ALA A N 1
ATOM 1500 C CA . ALA A 1 194 ? 6.414 2.209 -16.236 1.00 95.56 194 ALA A CA 1
ATOM 1501 C C . ALA A 1 194 ? 5.161 1.750 -16.981 1.00 95.56 194 ALA A C 1
ATOM 1503 O O . ALA A 1 194 ? 5.221 1.309 -18.134 1.00 95.56 194 ALA A O 1
ATOM 1504 N N . VAL A 1 195 ? 4.017 1.861 -16.312 1.00 96.12 195 VAL A N 1
ATOM 1505 C CA . VAL A 1 195 ? 2.713 1.466 -16.850 1.00 96.12 195 VAL A CA 1
ATOM 1506 C C . VAL A 1 195 ? 1.733 2.609 -16.646 1.00 96.12 195 VAL A C 1
ATOM 1508 O O . VAL A 1 195 ? 1.533 3.081 -15.526 1.00 96.12 195 VAL A O 1
ATOM 1511 N N . ALA A 1 196 ? 1.125 3.054 -17.739 1.00 96.56 196 ALA A N 1
ATOM 1512 C CA . ALA A 1 196 ? 0.006 3.976 -17.718 1.00 96.56 196 ALA A CA 1
ATOM 1513 C C . ALA A 1 196 ? -1.298 3.180 -17.636 1.00 96.56 196 ALA A C 1
ATOM 1515 O O . ALA A 1 196 ? -1.503 2.227 -18.388 1.00 96.56 196 ALA A O 1
ATOM 1516 N N . PHE A 1 197 ? -2.175 3.608 -16.738 1.00 96.88 197 PHE A N 1
ATOM 1517 C CA . PHE A 1 197 ? -3.497 3.054 -16.513 1.00 96.88 197 PHE A CA 1
ATOM 1518 C C . PHE A 1 197 ? -4.551 4.119 -16.770 1.00 96.88 197 PHE A C 1
ATOM 1520 O O . PHE A 1 197 ? -4.464 5.239 -16.256 1.00 96.88 197 PHE A O 1
ATOM 1527 N N . THR A 1 198 ? -5.566 3.769 -17.542 1.00 95.69 198 THR A N 1
ATOM 1528 C CA . THR A 1 198 ? -6.730 4.619 -17.780 1.00 95.69 198 THR A CA 1
ATOM 1529 C C . THR A 1 198 ? -7.826 4.350 -16.745 1.00 95.69 198 THR A C 1
ATOM 1531 O O . THR A 1 198 ? -7.791 3.362 -16.009 1.00 95.69 198 THR A O 1
ATOM 1534 N N . ARG A 1 199 ? -8.828 5.236 -16.672 1.00 94.38 199 ARG A N 1
ATOM 1535 C CA . ARG A 1 199 ? -9.965 5.087 -15.740 1.00 94.38 199 ARG A CA 1
ATOM 1536 C C . ARG A 1 199 ? -10.823 3.843 -16.003 1.00 94.38 199 ARG A C 1
ATOM 1538 O O . ARG A 1 199 ? -11.419 3.326 -15.068 1.00 94.38 199 ARG A O 1
ATOM 1545 N N . ASP A 1 200 ? -10.873 3.373 -17.245 1.00 94.88 200 ASP A N 1
ATOM 1546 C CA . ASP A 1 200 ? -11.558 2.146 -17.670 1.00 94.88 200 ASP A CA 1
ATOM 1547 C C . ASP A 1 200 ? -10.695 0.881 -17.500 1.00 94.88 200 ASP A C 1
ATOM 1549 O O . ASP A 1 200 ? -11.116 -0.209 -17.877 1.00 94.88 200 ASP A O 1
ATOM 1553 N N . GLY A 1 201 ? -9.504 1.003 -16.899 1.00 93.38 201 GLY A N 1
ATOM 1554 C CA . GLY A 1 201 ? -8.667 -0.137 -16.523 1.00 93.38 201 GLY A CA 1
ATOM 1555 C C . GLY A 1 201 ? -7.763 -0.665 -17.634 1.00 93.38 201 GLY A C 1
ATOM 1556 O O . GLY A 1 201 ? -7.118 -1.695 -17.435 1.00 93.38 201 GLY A O 1
ATOM 1557 N N . GLN A 1 202 ? -7.674 0.027 -18.776 1.00 95.62 202 GLN A N 1
ATOM 1558 C CA . GLN A 1 202 ? -6.684 -0.299 -19.799 1.00 95.62 202 GLN A CA 1
ATOM 1559 C C . GLN A 1 202 ? -5.289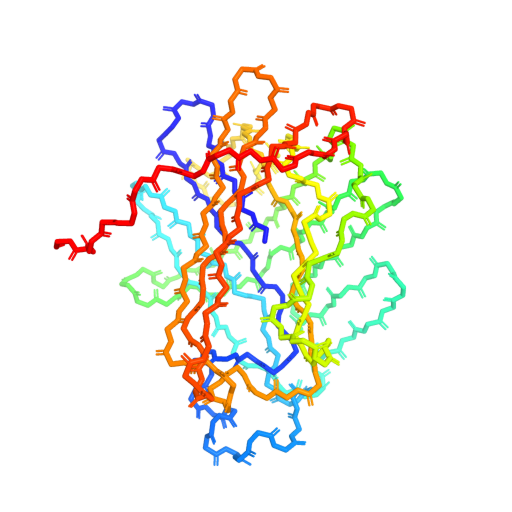 0.035 -19.289 1.00 95.62 202 GLN A C 1
ATOM 1561 O O . GLN A 1 202 ? -5.077 1.052 -18.623 1.00 95.62 202 GLN A O 1
ATOM 1566 N N . ALA A 1 203 ? -4.337 -0.827 -19.626 1.00 96.00 203 ALA A N 1
ATOM 1567 C CA . ALA A 1 203 ? -2.948 -0.688 -19.236 1.00 96.00 203 ALA A CA 1
ATOM 1568 C C . ALA A 1 203 ? -2.049 -0.711 -20.468 1.00 96.00 203 ALA A C 1
ATOM 1570 O O . ALA A 1 203 ? -2.212 -1.543 -21.360 1.00 96.00 203 ALA A O 1
ATOM 1571 N N . SER A 1 204 ? -1.070 0.183 -20.498 1.00 95.50 204 SER A N 1
ATOM 1572 C CA . SER A 1 204 ? -0.056 0.221 -21.546 1.00 95.50 204 SER A CA 1
ATOM 1573 C C . SER A 1 204 ? 1.285 0.618 -20.959 1.00 95.50 204 SER A C 1
ATOM 1575 O O . SER A 1 204 ? 1.354 1.517 -20.117 1.00 95.50 204 SER A O 1
ATOM 1577 N N . HIS A 1 205 ? 2.359 -0.001 -21.442 1.00 95.19 205 HIS A N 1
ATOM 1578 C CA . HIS A 1 205 ? 3.700 0.485 -21.145 1.00 95.19 205 HIS A CA 1
ATOM 1579 C C . HIS A 1 205 ? 3.853 1.939 -21.594 1.00 95.19 205 HIS A C 1
ATOM 1581 O O . HIS A 1 205 ? 3.331 2.345 -22.634 1.00 95.19 205 HIS A O 1
ATOM 1587 N N . THR A 1 206 ? 4.565 2.716 -20.791 1.00 94.50 206 THR A N 1
ATOM 1588 C CA . THR A 1 206 ? 4.912 4.104 -21.094 1.00 94.50 206 THR A CA 1
ATOM 1589 C C . THR A 1 206 ? 6.393 4.324 -20.826 1.00 94.50 206 THR A C 1
ATOM 1591 O O . THR A 1 206 ? 7.051 3.492 -20.206 1.00 94.50 206 THR A O 1
ATOM 1594 N N . GLU A 1 207 ? 6.927 5.443 -21.297 1.00 92.00 207 GLU A N 1
ATOM 1595 C CA . GLU A 1 207 ? 8.299 5.833 -21.001 1.00 92.00 207 GLU A CA 1
ATOM 1596 C C . GLU A 1 207 ? 8.413 6.356 -19.562 1.00 92.00 207 GLU A C 1
ATOM 1598 O O . GLU A 1 207 ? 7.579 7.148 -19.107 1.00 92.00 207 GLU A O 1
ATOM 1603 N N . ALA A 1 208 ? 9.429 5.880 -18.841 1.00 88.69 208 ALA A N 1
ATOM 1604 C CA . ALA A 1 208 ? 9.753 6.355 -17.504 1.00 88.69 208 ALA A CA 1
ATOM 1605 C C . ALA A 1 208 ? 10.647 7.599 -17.569 1.00 88.69 208 ALA A C 1
ATOM 1607 O O . ALA A 1 208 ? 11.489 7.694 -18.464 1.00 88.69 208 ALA A O 1
ATOM 1608 N N . PRO A 1 209 ? 10.525 8.548 -16.622 1.00 86.94 209 PRO A N 1
ATOM 1609 C CA . PRO A 1 209 ? 11.536 9.586 -16.486 1.00 86.94 209 PRO A CA 1
ATOM 1610 C C . PRO A 1 209 ? 12.901 8.955 -16.139 1.00 86.94 209 PRO A C 1
ATOM 1612 O O . PRO A 1 209 ? 12.944 7.875 -15.543 1.00 86.94 209 PRO A O 1
ATOM 1615 N N . PRO A 1 210 ? 14.026 9.626 -16.449 1.00 86.81 210 PRO A N 1
ATOM 1616 C CA . PRO A 1 210 ? 15.348 9.121 -16.100 1.00 86.81 210 PRO A CA 1
ATOM 1617 C C . PRO A 1 210 ? 15.494 8.862 -14.596 1.00 86.81 210 PRO A C 1
ATOM 1619 O O . PRO A 1 210 ? 15.109 9.694 -13.764 1.00 86.81 210 PRO A O 1
ATOM 1622 N N . ARG A 1 211 ? 16.116 7.732 -14.240 1.00 81.25 211 ARG A N 1
ATOM 1623 C CA . ARG A 1 211 ? 16.393 7.388 -12.841 1.00 81.25 211 ARG A CA 1
ATOM 1624 C C . ARG A 1 211 ? 17.239 8.471 -12.187 1.00 81.25 211 ARG A C 1
ATOM 1626 O O . ARG A 1 211 ? 18.321 8.817 -12.657 1.00 81.25 211 ARG A O 1
ATOM 1633 N N . THR A 1 212 ? 16.737 8.978 -11.071 1.00 82.12 212 THR A N 1
ATOM 1634 C CA . THR A 1 212 ? 17.406 10.002 -10.274 1.00 82.12 212 THR A CA 1
ATOM 1635 C C . THR A 1 212 ? 17.632 9.446 -8.869 1.00 82.12 212 THR A C 1
ATOM 1637 O O . THR A 1 212 ? 16.681 8.932 -8.279 1.00 82.12 212 THR A O 1
ATOM 1640 N N . PRO A 1 213 ? 18.857 9.509 -8.316 1.00 79.25 213 PRO A N 1
ATOM 1641 C CA . PRO A 1 213 ? 19.0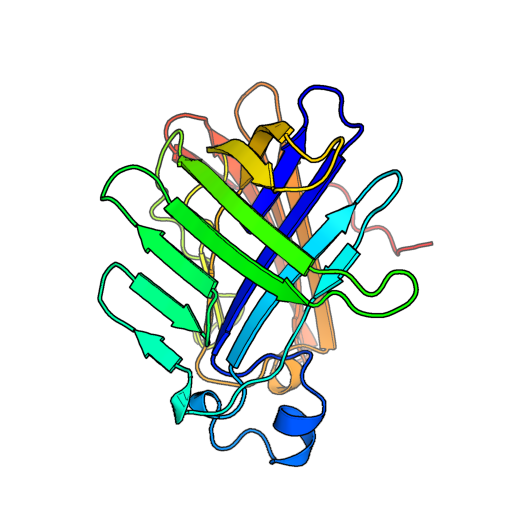96 9.144 -6.924 1.00 79.25 213 PRO A CA 1
ATOM 1642 C C . PRO A 1 213 ? 18.235 9.992 -5.983 1.00 79.25 213 PRO A C 1
ATOM 1644 O O . PRO A 1 213 ? 18.077 11.196 -6.210 1.00 79.25 213 PRO A O 1
ATOM 1647 N N . PHE A 1 214 ? 17.718 9.392 -4.909 1.00 73.69 214 PHE A N 1
ATOM 1648 C CA . PHE A 1 214 ? 17.140 10.175 -3.819 1.00 73.69 214 PHE A CA 1
ATOM 1649 C C . PHE A 1 214 ? 18.225 11.085 -3.230 1.00 73.69 214 PHE A C 1
ATOM 1651 O O . PHE A 1 214 ? 19.360 10.648 -3.029 1.00 73.69 214 PHE A O 1
ATOM 1658 N N . LYS A 1 215 ? 17.878 12.354 -3.019 1.00 59.28 215 LYS A N 1
ATOM 1659 C CA . LYS A 1 215 ? 18.736 13.334 -2.348 1.00 59.28 215 LYS A CA 1
ATOM 1660 C C . LYS A 1 215 ? 18.473 13.335 -0.854 1.00 59.28 215 LYS A C 1
ATOM 1662 O O . LYS A 1 215 ? 17.289 13.173 -0.485 1.00 59.28 215 LYS A O 1
#

Radius of gyration: 17.43 Å; Cα contacts (8 Å, |Δi|>4): 515; chains: 1; bounding box: 41×39×43 Å